Protein 1DBW (pdb70)

GO terms:
  GO:0045893 positive regulation of DNA-templated transcription (P, IEP)
  GO:0000976 transcription cis-regulatory region binding (F, IPI)
  GO:0001216 DNA-binding transcription activator activity (F, IPI)
  GO:0032993 protein-DNA complex (C, IPI)

Foldseek 3Di:
DDQAEEEEAEADVVVQCVLQVLVVVVPHHYHYANHLVRCLVCQVVHDLYEYEYHYDPPVDAVLNSLVSCVVVVGDHAYEHEDEAVDVVSQVSCVVSPHLHYHYPPDDSVVVVVSRVVSSVVHD/DDDAEEEEAEQPVVVLVVLQVLVVVVPHHYHYDNHLVRCLVCQVVHDRYAYEYEADDPPAGPLNSLQSCVVVVRDHAYEYEYEAPDPPSQVSNVVSPHLHYYYPPDDPVRVVVSVVSSSVPRDDD

B-factor: mean 22.59, std 11.8, range [5.79, 74.05]

Radius of gyration: 21.1 Å; Cα contacts (8 Å, |Δi|>4): 461; chains: 2; bounding box: 43×54×53 Å

Structure (mmCIF, N/CA/C/O backbone):
data_1DBW
#
_entry.id   1DBW
#
_cell.length_a   31.700
_cell.length_b   42.200
_cell.length_c   44.600
_cell.angle_alpha   93.20
_cell.angle_beta   104.50
_cell.angle_gamma   101.90
#
_symmetry.space_group_name_H-M   'P 1'
#
loop_
_entity.id
_entity.type
_entity.pdbx_description
1 polymer 'TRANSCRIPTIONAL REGULATORY PROTEIN FIXJ'
2 non-polymer 'POLYETHYLENE GLYCOL (N=34)'
3 water water
#
loop_
_atom_site.group_PDB
_atom_site.id
_atom_site.type_symbol
_atom_site.label_atom_id
_atom_site.label_alt_id
_atom_site.label_comp_id
_atom_site.label_asym_id
_atom_site.label_entity_id
_atom_site.label_seq_id
_atom_site.pdbx_PDB_ins_code
_atom_site.Cartn_x
_atom_site.Cartn_y
_atom_site.Cartn_z
_atom_site.occupancy
_atom_site.B_iso_or_equiv
_atom_site.auth_seq_id
_atom_site.auth_comp_id
_atom_site.auth_asym_id
_atom_site.auth_atom_id
_atom_site.pdbx_PDB_model_num
ATOM 1 N N . MET A 1 1 ? -0.544 0.797 0.752 1.00 20.59 1 MET A N 1
ATOM 2 C CA . MET A 1 1 ? 0.120 0.927 2.088 1.00 23.23 1 MET A CA 1
ATOM 3 C C . MET A 1 1 ? 1.273 1.906 1.940 1.00 19.92 1 MET A C 1
ATOM 4 O O . MET A 1 1 ? 1.902 1.951 0.899 1.00 24.98 1 MET A O 1
ATOM 9 N N . GLN A 1 2 ? 1.534 2.714 2.959 1.00 23.94 2 GLN A N 1
ATOM 10 C CA . GLN A 1 2 ? 2.619 3.689 2.851 1.00 22.94 2 GLN A CA 1
ATOM 11 C C . GLN A 1 2 ? 3.972 3.069 3.188 1.00 19.26 2 GLN A C 1
ATOM 12 O O . GLN A 1 2 ? 4.121 2.453 4.216 1.00 22.75 2 GLN A O 1
ATOM 18 N N . ASP A 1 3 ? 4.951 3.230 2.301 1.00 18.92 3 ASP A N 1
ATOM 19 C CA . ASP A 1 3 ? 6.300 2.686 2.514 1.00 15.94 3 ASP A CA 1
ATOM 20 C C . ASP A 1 3 ? 7.178 3.709 3.248 1.00 20.65 3 ASP A C 1
ATOM 21 O O . ASP A 1 3 ? 8.030 4.363 2.628 1.00 29.08 3 ASP A O 1
ATOM 26 N N . TYR A 1 4 ? 7.040 3.828 4.556 1.00 16.75 4 TYR A N 1
ATOM 27 C CA . TYR A 1 4 ? 7.881 4.801 5.254 1.00 13.19 4 TYR A CA 1
ATOM 28 C C . TYR A 1 4 ? 8.939 4.101 6.084 1.00 11.10 4 TYR A C 1
ATOM 29 O O . TYR A 1 4 ? 8.865 2.899 6.309 1.00 12.31 4 TYR A O 1
ATOM 38 N N . THR A 1 5 ? 9.953 4.850 6.496 1.00 9.42 5 THR A N 1
ATOM 39 C CA . THR A 1 5 ? 11.036 4.289 7.273 1.00 9.89 5 THR A CA 1
ATOM 40 C C . THR A 1 5 ? 11.096 4.917 8.646 1.00 11.04 5 THR A C 1
ATOM 41 O O . THR A 1 5 ? 10.833 6.115 8.772 1.00 11.41 5 THR A O 1
ATOM 45 N N . VAL A 1 6 ? 11.322 4.077 9.659 1.00 9.61 6 VAL A N 1
ATOM 46 C CA . VAL A 1 6 ? 11.462 4.574 11.030 1.00 10.39 6 VAL A CA 1
ATOM 47 C C . VAL A 1 6 ? 12.975 4.751 11.256 1.00 9.80 6 VAL A C 1
ATOM 48 O O . VAL A 1 6 ? 13.718 3.782 11.218 1.00 13.08 6 VAL A O 1
ATOM 52 N N . HIS A 1 7 ? 13.382 5.977 11.612 1.00 9.61 7 HIS A N 1
ATOM 53 C CA . HIS A 1 7 ? 14.797 6.296 11.828 1.00 11.08 7 HIS A CA 1
ATOM 54 C C . HIS A 1 7 ? 15.016 6.362 13.305 1.00 14.73 7 HIS A C 1
ATOM 55 O O . HIS A 1 7 ? 14.391 7.205 13.936 1.00 14.00 7 HIS A O 1
ATOM 62 N N . ILE A 1 8 ? 15.818 5.424 13.842 1.00 11.57 8 ILE A N 1
ATOM 63 C CA . ILE A 1 8 ? 16.038 5.364 15.282 1.00 12.36 8 ILE A CA 1
ATOM 64 C C . ILE A 1 8 ? 17.381 5.958 15.638 1.00 15.80 8 ILE A C 1
ATOM 65 O O . ILE A 1 8 ? 18.423 5.542 15.137 1.00 15.25 8 ILE A O 1
ATOM 70 N N . VAL A 1 9 ? 17.356 6.927 16.537 1.00 15.64 9 VAL A N 1
ATOM 71 C CA . VAL A 1 9 ? 18.586 7.583 16.937 1.00 18.94 9 VAL A CA 1
ATOM 72 C C . VAL A 1 9 ? 18.675 7.273 18.422 1.00 23.31 9 VAL A C 1
ATOM 73 O O . VAL A 1 9 ? 17.845 7.706 19.191 1.00 18.48 9 VAL A O 1
ATOM 77 N N . ASP A 1 10 ? 19.565 6.360 18.788 1.00 26.35 10 ASP A N 1
ATOM 78 C CA . ASP A 1 10 ? 19.693 5.991 20.206 1.00 37.93 10 ASP A CA 1
ATOM 79 C C . ASP A 1 10 ? 21.160 5.977 20.615 1.00 41.53 10 ASP A C 1
ATOM 80 O O . ASP A 1 10 ? 21.999 5.362 19.949 1.00 39.45 10 ASP A O 1
ATOM 85 N N . ASP A 1 11 ? 21.448 6.702 21.696 1.00 47.66 11 ASP A N 1
ATOM 86 C CA . ASP A 1 11 ? 22.793 6.834 22.241 1.00 52.63 11 ASP A CA 1
ATOM 87 C C . ASP A 1 11 ? 23.316 5.549 22.894 1.00 54.40 11 ASP A C 1
ATOM 88 O O . ASP A 1 11 ? 24.468 5.159 22.663 1.00 55.53 11 ASP A O 1
ATOM 93 N N . GLU A 1 12 ? 22.472 4.902 23.701 1.00 54.24 12 GLU A N 1
ATOM 94 C CA . GLU A 1 12 ? 22.843 3.665 24.386 1.00 54.59 12 GLU A CA 1
ATOM 95 C C . GLU A 1 12 ? 22.803 2.499 23.394 1.00 53.54 12 GLU A C 1
ATOM 96 O O . GLU A 1 12 ? 21.728 2.059 22.988 1.00 54.82 12 GLU A O 1
ATOM 102 N N . GLU A 1 13 ? 23.983 2.024 23.002 1.00 51.20 13 GLU A N 1
ATOM 103 C CA . GLU A 1 13 ? 24.106 0.929 22.050 1.00 51.48 13 GLU A CA 1
ATOM 104 C C . GLU A 1 13 ? 23.097 -0.214 22.122 1.00 51.72 13 GLU A C 1
ATOM 105 O O . GLU A 1 13 ? 22.369 -0.446 21.152 1.00 51.38 13 GLU A O 1
ATOM 106 N N . PRO A 1 14 ? 23.008 -0.933 23.258 1.00 50.21 14 PRO A N 1
ATOM 107 C CA . PRO A 1 14 ? 22.079 -2.059 23.442 1.00 48.26 14 PRO A CA 1
ATOM 108 C C . PRO A 1 14 ? 20.587 -1.717 23.316 1.00 46.29 14 PRO A C 1
ATOM 109 O O . PRO A 1 14 ? 19.813 -2.485 22.741 1.00 44.93 14 PRO A O 1
ATOM 113 N N . VAL A 1 15 ? 20.187 -0.578 23.874 1.00 43.08 15 VAL A N 1
ATOM 114 C CA . VAL A 1 15 ? 18.790 -0.170 23.805 1.00 40.27 15 VAL A CA 1
ATOM 115 C C . VAL A 1 15 ? 18.342 0.139 22.387 1.00 38.05 15 VAL A C 1
ATOM 116 O O . VAL A 1 15 ? 17.179 -0.093 22.021 1.00 37.79 15 VAL A O 1
ATOM 117 N N . ARG A 1 16 ? 19.276 0.684 21.607 1.00 37.78 16 ARG A N 1
ATOM 118 C CA . ARG A 1 16 ? 19.059 1.051 20.211 1.00 34.93 16 ARG A CA 1
ATOM 119 C C . ARG A 1 16 ? 18.750 -0.212 19.420 1.00 35.03 16 ARG A C 1
ATOM 120 O O . ARG A 1 16 ? 17.756 -0.269 18.675 1.00 25.20 16 ARG A O 1
ATOM 128 N N . LYS A 1 17 ? 19.586 -1.234 19.625 1.00 33.01 17 LYS A N 1
ATOM 129 C CA . LYS A 1 17 ? 19.422 -2.523 18.944 1.00 35.38 17 LYS A CA 1
ATOM 130 C C . LYS A 1 17 ? 18.089 -3.173 19.330 1.00 33.23 17 LYS A C 1
ATOM 131 O O . LYS A 1 17 ? 17.358 -3.650 18.466 1.00 33.02 17 LYS A O 1
ATOM 137 N N . SER A 1 18 ? 17.778 -3.151 20.626 1.00 28.62 18 SER A N 1
ATOM 138 C CA . SER A 1 18 ? 16.541 -3.722 21.159 1.00 26.80 18 SER A CA 1
ATOM 139 C C . SER A 1 18 ? 15.292 -3.153 20.473 1.00 21.31 18 SER A C 1
ATOM 140 O O . SER A 1 18 ? 14.454 -3.905 19.967 1.00 19.65 18 SER A O 1
ATOM 143 N N . LEU A 1 19 ? 15.190 -1.825 20.438 1.00 17.64 19 LEU A N 1
ATOM 144 C CA . LEU A 1 19 ? 14.046 -1.148 19.811 1.00 17.07 19 LEU A CA 1
ATOM 145 C C . LEU A 1 19 ? 14.020 -1.422 18.316 1.00 12.94 19 LEU A C 1
ATOM 146 O O . LEU A 1 19 ? 12.989 -1.815 17.772 1.00 15.61 19 LEU A O 1
ATOM 151 N N . ALA A 1 20 ? 15.168 -1.243 17.667 1.00 14.86 20 ALA A N 1
ATOM 152 C CA . ALA A 1 20 ? 15.233 -1.444 16.224 1.00 14.83 20 ALA A CA 1
ATOM 153 C C . ALA A 1 20 ? 14.853 -2.850 15.820 1.00 19.07 20 ALA A C 1
ATOM 154 O O . ALA A 1 20 ? 14.082 -3.042 14.863 1.00 16.19 20 ALA A O 1
ATOM 156 N N . PHE A 1 21 ? 15.425 -3.833 16.517 1.00 16.53 21 PHE A N 1
ATOM 157 C CA . PHE A 1 21 ? 15.135 -5.233 16.213 1.00 20.03 21 PHE A CA 1
ATOM 158 C C . PHE A 1 21 ? 13.657 -5.539 16.439 1.00 18.45 21 PHE A C 1
ATOM 159 O O . PHE A 1 21 ? 13.032 -6.245 15.642 1.00 18.23 21 PHE A O 1
ATOM 167 N N . MET A 1 22 ? 13.091 -4.997 17.510 1.00 17.80 22 MET A N 1
ATOM 168 C CA . MET A 1 22 ? 11.682 -5.215 17.793 1.00 15.82 22 MET A CA 1
ATOM 169 C C . MET A 1 22 ? 10.806 -4.634 16.685 1.00 13.02 22 MET A C 1
ATOM 170 O O . MET A 1 22 ? 9.887 -5.295 16.244 1.00 14.47 22 MET A O 1
ATOM 175 N N . LEU A 1 23 ? 11.133 -3.438 16.192 1.00 10.85 23 LEU A N 1
ATOM 176 C CA . LEU A 1 23 ? 10.351 -2.827 15.122 1.00 13.55 23 LEU A CA 1
ATOM 177 C C . LEU A 1 23 ? 10.522 -3.622 13.840 1.00 13.67 23 LEU A C 1
ATOM 178 O O . LEU A 1 23 ? 9.549 -3.874 13.109 1.00 11.72 23 LEU A O 1
ATOM 183 N N . THR A 1 24 ? 11.747 -4.075 13.623 1.00 10.97 24 THR A N 1
ATOM 184 C CA . THR A 1 24 ? 12.055 -4.884 12.443 1.00 14.88 24 THR A CA 1
ATOM 185 C C . THR A 1 24 ? 11.194 -6.141 12.460 1.00 16.31 24 THR A C 1
ATOM 186 O O . THR A 1 24 ? 10.598 -6.504 11.447 1.00 14.63 24 THR A O 1
ATOM 190 N N A MET A 1 25 ? 11.092 -6.795 13.609 0.50 13.86 25 MET A N 1
ATOM 191 N N B MET A 1 25 ? 11.083 -6.771 13.622 0.50 13.53 25 MET A N 1
ATOM 192 C CA A MET A 1 25 ? 10.294 -8.003 13.667 0.50 16.92 25 MET A CA 1
ATOM 193 C CA B MET A 1 25 ? 10.292 -7.981 13.739 0.50 16.51 25 MET A CA 1
ATOM 194 C C A MET A 1 25 ? 8.807 -7.766 13.422 0.50 16.76 25 MET A C 1
ATOM 195 C C B MET A 1 25 ? 8.802 -7.774 13.498 0.50 16.35 25 MET A C 1
ATOM 196 O O A MET A 1 25 ? 8.094 -8.686 13.009 0.50 19.93 25 MET A O 1
ATOM 197 O O B MET A 1 25 ? 8.077 -8.729 13.205 0.50 19.76 25 MET A O 1
ATOM 206 N N . ASN A 1 26 ? 8.345 -6.535 13.632 1.00 13.76 26 ASN A N 1
ATOM 207 C CA . ASN A 1 26 ? 6.943 -6.199 13.408 1.00 15.59 26 ASN A CA 1
ATOM 208 C C . ASN A 1 26 ? 6.692 -5.733 11.960 1.00 12.15 26 ASN A C 1
ATOM 209 O O . ASN A 1 26 ? 5.603 -5.311 11.620 1.00 17.83 26 ASN A O 1
ATOM 214 N N . GLY A 1 27 ? 7.742 -5.783 11.151 1.00 11.99 27 GLY A N 1
ATOM 215 C CA . GLY A 1 27 ? 7.620 -5.418 9.748 1.00 10.65 27 GLY A CA 1
ATOM 216 C C . GLY A 1 27 ? 7.921 -3.996 9.327 1.00 12.30 27 GLY A C 1
ATOM 217 O O . GLY A 1 27 ? 7.669 -3.614 8.184 1.00 14.62 27 GLY A O 1
ATOM 218 N N . PHE A 1 28 ? 8.362 -3.165 10.267 1.00 11.68 28 PHE A N 1
ATOM 219 C CA . PHE A 1 28 ? 8.667 -1.791 9.901 1.00 9.17 28 PHE A CA 1
ATOM 220 C C . PHE A 1 28 ? 9.980 -1.713 9.144 1.00 7.40 28 PHE A C 1
ATOM 221 O O . PHE A 1 28 ? 10.830 -2.591 9.325 1.00 13.08 28 PHE A O 1
ATOM 229 N N . ALA A 1 29 ? 10.106 -0.718 8.252 1.00 5.79 29 ALA A N 1
ATOM 230 C CA . ALA A 1 29 ? 11.398 -0.477 7.605 1.00 8.02 29 ALA A CA 1
ATOM 231 C C . ALA A 1 29 ? 12.073 0.339 8.707 1.00 10.36 29 ALA A C 1
ATOM 232 O O . ALA A 1 29 ? 11.502 1.324 9.172 1.00 10.94 29 ALA A O 1
ATOM 234 N N . VAL A 1 30 ? 13.306 -0.016 9.043 1.00 8.81 30 VAL A N 1
ATOM 235 C CA . VAL A 1 30 ? 13.983 0.633 10.155 1.00 9.83 30 VAL A CA 1
ATOM 236 C C . VAL A 1 30 ? 15.403 0.930 9.786 1.00 10.88 30 VAL A C 1
ATOM 237 O O . VAL A 1 30 ? 16.058 0.109 9.145 1.00 9.52 30 VAL A O 1
ATOM 241 N N . LYS A 1 31 ? 15.860 2.102 10.215 1.00 10.21 31 LYS A N 1
ATOM 242 C CA . LYS A 1 31 ? 17.274 2.467 9.998 1.00 7.81 31 LYS A CA 1
ATOM 243 C C . LYS A 1 31 ? 17.779 3.004 11.332 1.00 10.67 31 LYS A C 1
ATOM 244 O O . LYS A 1 31 ? 17.169 3.920 11.898 1.00 10.38 31 LYS A O 1
ATOM 250 N N . MET A 1 32 ? 18.901 2.447 11.791 1.00 10.86 32 MET A N 1
ATOM 251 C CA . MET A 1 32 ? 19.519 2.833 13.062 1.00 13.55 32 MET A CA 1
ATOM 252 C C . MET A 1 32 ? 20.643 3.793 12.770 1.00 14.42 32 MET A C 1
ATOM 253 O O . MET A 1 32 ? 21.525 3.505 11.960 1.00 16.34 32 MET A O 1
ATOM 258 N N . HIS A 1 33 ? 20.650 4.913 13.473 1.00 16.89 33 HIS A N 1
ATOM 259 C CA . HIS A 1 33 ? 21.701 5.911 13.290 1.00 18.83 33 HIS A CA 1
ATOM 260 C C . HIS A 1 33 ? 22.540 5.859 14.546 1.00 23.92 33 HIS A C 1
ATOM 261 O O . HIS A 1 33 ? 22.002 5.877 15.637 1.00 21.99 33 HIS A O 1
ATOM 268 N N . GLN A 1 34 ? 23.853 5.835 14.373 1.00 29.10 34 GLN A N 1
ATOM 269 C CA . GLN A 1 34 ? 24.782 5.743 15.503 1.00 33.87 34 GLN A CA 1
ATOM 270 C C . GLN A 1 34 ? 24.788 6.951 16.424 1.00 32.68 34 GLN A C 1
ATOM 271 O O . GLN A 1 34 ? 25.180 6.839 17.581 1.00 35.15 34 GLN A O 1
ATOM 273 N N . SER A 1 35 ? 24.356 8.105 15.918 1.00 29.93 35 SER A N 1
ATOM 274 C CA . SER A 1 35 ? 24.321 9.312 16.739 1.00 26.51 35 SER A CA 1
ATOM 275 C C . SER A 1 35 ? 23.365 10.369 16.208 1.00 23.51 35 SER A C 1
ATOM 276 O O . SER A 1 35 ? 22.933 10.310 15.055 1.00 24.95 35 SER A O 1
ATOM 279 N N . ALA A 1 36 ? 23.078 11.353 17.052 1.00 22.19 36 ALA A N 1
ATOM 280 C CA . ALA A 1 36 ? 22.243 12.481 16.687 1.00 19.72 36 ALA A CA 1
ATOM 281 C C . ALA A 1 36 ? 22.905 13.215 15.511 1.00 23.02 36 ALA A C 1
ATOM 282 O O . ALA A 1 36 ? 22.227 13.624 14.562 1.00 19.37 36 ALA A O 1
ATOM 284 N N . GLU A 1 37 ? 24.230 13.373 15.580 1.00 21.11 37 GLU A N 1
ATOM 285 C CA . GLU A 1 37 ? 24.989 14.049 14.531 1.00 23.13 37 GLU A CA 1
ATOM 286 C C . GLU A 1 37 ? 24.868 13.342 13.197 1.00 17.99 37 GLU A C 1
ATOM 287 O O . GLU A 1 37 ? 24.732 13.987 12.157 1.00 18.32 37 GLU A O 1
ATOM 293 N N . ALA A 1 38 ? 24.982 12.019 13.229 1.00 17.59 38 ALA A N 1
ATOM 294 C CA . ALA A 1 38 ? 24.883 11.203 12.034 1.00 21.79 38 ALA A CA 1
ATOM 295 C C . ALA A 1 38 ? 23.499 11.388 11.425 1.00 18.30 38 ALA A C 1
ATOM 296 O O . ALA A 1 38 ? 23.372 11.534 10.205 1.00 19.25 38 ALA A O 1
ATOM 298 N N . PHE A 1 39 ? 22.473 11.406 12.274 1.00 19.23 39 PHE A N 1
ATOM 299 C CA . PHE A 1 39 ? 21.131 11.575 11.740 1.00 16.87 39 PHE A CA 1
ATOM 300 C C . PHE A 1 39 ? 20.926 12.944 11.109 1.00 16.77 39 PHE A C 1
ATOM 301 O O . PHE A 1 39 ? 20.325 13.052 10.032 1.00 17.62 39 PHE A O 1
ATOM 309 N N . LEU A 1 40 ? 21.414 13.993 11.768 1.00 16.42 40 LEU A N 1
ATOM 310 C CA . LEU A 1 40 ? 21.284 15.335 11.219 1.00 17.10 40 LEU A CA 1
ATOM 311 C C . LEU A 1 40 ? 21.957 15.451 9.845 1.00 18.65 40 LEU A C 1
ATOM 312 O O . LEU A 1 40 ? 21.479 16.162 8.977 1.00 17.77 40 LEU A O 1
ATOM 317 N N . ALA A 1 41 ? 23.073 14.749 9.654 1.00 16.02 41 ALA A N 1
ATOM 318 C CA . ALA A 1 41 ? 23.786 14.790 8.390 1.00 17.97 41 ALA A CA 1
ATOM 319 C C . ALA A 1 41 ? 22.990 14.093 7.293 1.00 18.07 41 ALA A C 1
ATOM 320 O O . ALA A 1 41 ? 23.005 14.510 6.121 1.00 20.03 41 ALA A O 1
ATOM 322 N N . PHE A 1 42 ? 22.253 13.066 7.693 1.00 18.37 42 PHE A N 1
ATOM 323 C CA . PHE A 1 42 ? 21.429 12.289 6.776 1.00 17.40 42 PHE A CA 1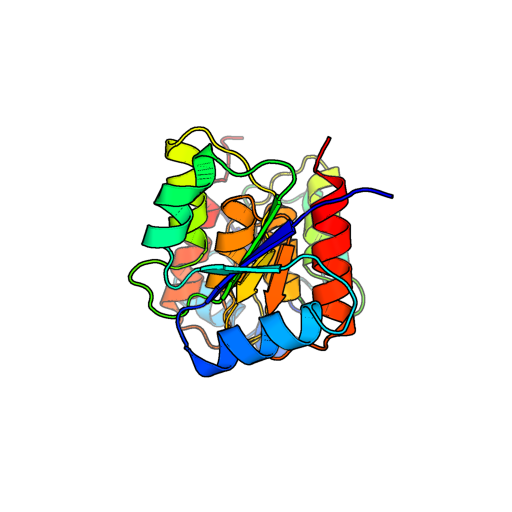
ATOM 324 C C . PHE A 1 42 ? 20.037 12.892 6.540 1.00 14.39 42 PHE A C 1
ATOM 325 O O . PHE A 1 42 ? 19.457 12.716 5.466 1.00 14.50 42 PHE A O 1
ATOM 333 N N . ALA A 1 43 ? 19.553 13.685 7.481 1.00 11.47 43 ALA A N 1
ATOM 334 C CA . ALA A 1 43 ? 18.194 14.209 7.430 1.00 13.20 43 ALA A CA 1
ATOM 335 C C . ALA A 1 43 ? 17.698 14.818 6.122 1.00 12.17 43 ALA A C 1
ATOM 336 O O . ALA A 1 43 ? 16.558 14.570 5.758 1.00 14.21 43 ALA A O 1
ATOM 338 N N . PRO A 1 44 ? 18.512 15.638 5.446 1.00 14.88 44 PRO A N 1
ATOM 339 C CA . PRO A 1 44 ? 18.029 16.229 4.194 1.00 15.36 44 PRO A CA 1
ATOM 340 C C . PRO A 1 44 ? 17.711 15.198 3.130 1.00 15.72 44 PRO A C 1
ATOM 341 O O . PRO A 1 44 ? 16.939 15.504 2.243 1.00 16.39 44 PRO A O 1
ATOM 345 N N . ASP A 1 45 ? 18.271 13.993 3.262 1.00 13.24 45 ASP A N 1
ATOM 346 C CA . ASP A 1 45 ? 18.034 12.916 2.293 1.00 14.50 45 ASP A CA 1
ATOM 347 C C . ASP A 1 45 ? 16.824 12.064 2.635 1.00 17.87 45 ASP A C 1
ATOM 348 O O . ASP A 1 45 ? 16.389 11.256 1.808 1.00 16.36 45 ASP A O 1
ATOM 353 N N . VAL A 1 46 ? 16.312 12.226 3.854 1.00 13.19 46 VAL A N 1
ATOM 354 C CA . VAL A 1 46 ? 15.129 11.468 4.278 1.00 12.92 46 VAL A CA 1
ATOM 355 C C . VAL A 1 46 ? 13.856 11.815 3.521 1.00 16.10 46 VAL A C 1
ATOM 356 O O . VAL A 1 46 ? 13.435 12.978 3.419 1.00 15.80 46 VAL A O 1
ATOM 360 N N . ARG A 1 47 ? 13.232 10.772 2.996 1.00 18.61 47 ARG A N 1
ATOM 361 C CA . ARG A 1 47 ? 11.952 10.902 2.336 1.00 15.92 47 ARG A CA 1
ATOM 362 C C . ARG A 1 47 ? 11.081 9.885 3.064 1.00 15.81 47 ARG A C 1
ATOM 363 O O . ARG A 1 47 ? 11.556 8.777 3.388 1.00 15.92 47 ARG A O 1
ATOM 371 N N . ASN A 1 48 ? 9.841 10.271 3.344 1.00 17.90 48 ASN A N 1
ATOM 372 C CA . ASN A 1 48 ? 8.863 9.415 4.018 1.00 18.91 48 ASN A CA 1
ATOM 373 C C . ASN A 1 48 ? 9.504 8.715 5.206 1.00 16.31 48 ASN A C 1
ATOM 374 O O . ASN A 1 48 ? 9.580 7.487 5.279 1.00 16.71 48 ASN A O 1
ATOM 379 N N . GLY A 1 49 ? 9.938 9.516 6.156 1.00 13.03 49 GLY A N 1
ATOM 380 C CA . GLY A 1 49 ? 10.538 8.932 7.332 1.00 12.07 49 GLY A CA 1
ATOM 381 C C . GLY A 1 49 ? 9.975 9.492 8.618 1.00 15.00 49 GLY A C 1
ATOM 382 O O . GLY A 1 49 ? 9.486 10.631 8.656 1.00 15.24 49 GLY A O 1
ATOM 383 N N . VAL A 1 50 ? 9.923 8.628 9.628 1.00 10.50 50 VAL A N 1
ATOM 384 C CA . VAL A 1 50 ? 9.509 9.033 10.973 1.00 12.54 50 VAL A CA 1
ATOM 385 C C . VAL A 1 50 ? 10.759 8.920 11.834 1.00 13.47 50 VAL A C 1
ATOM 386 O O . VAL A 1 50 ? 11.501 7.951 11.729 1.00 14.02 50 VAL A O 1
ATOM 390 N N . LEU A 1 51 ? 10.919 9.836 12.777 1.00 10.30 51 LEU A N 1
ATOM 391 C CA . LEU A 1 51 ? 12.088 9.803 13.653 1.00 9.53 51 LEU A CA 1
ATOM 392 C C . LEU A 1 51 ? 11.695 9.365 15.049 1.00 9.43 51 LEU A C 1
ATOM 393 O O . LEU A 1 51 ? 10.638 9.774 15.549 1.00 10.30 51 LEU A O 1
ATOM 398 N N . VAL A 1 52 ? 12.501 8.473 15.619 1.00 7.73 52 VAL A N 1
ATOM 399 C CA . VAL A 1 52 ? 12.264 8.032 17.005 1.00 8.15 52 VAL A CA 1
ATOM 400 C C . VAL A 1 52 ? 13.580 8.274 17.718 1.00 14.33 52 VAL A C 1
ATOM 401 O O . VAL A 1 52 ? 14.608 7.700 17.350 1.00 14.83 52 VAL A O 1
ATOM 405 N N . THR A 1 53 ? 13.554 9.124 18.757 1.00 13.44 53 THR A N 1
ATOM 406 C CA . THR A 1 53 ? 14.779 9.381 19.490 1.00 17.04 53 THR A CA 1
ATOM 407 C C . THR A 1 53 ? 14.757 8.768 20.887 1.00 17.61 53 THR A C 1
ATOM 408 O O . THR A 1 53 ? 13.689 8.595 21.470 1.00 16.07 53 THR A O 1
ATOM 412 N N . ASP A 1 54 ? 15.923 8.316 21.330 1.00 15.91 54 ASP A N 1
ATOM 413 C CA . ASP A 1 54 ? 16.099 7.829 22.704 1.00 23.15 54 ASP A CA 1
ATOM 414 C C . ASP A 1 54 ? 17.515 8.292 23.037 1.00 23.48 54 ASP A C 1
ATOM 415 O O . ASP A 1 54 ? 18.493 7.525 22.931 1.00 23.67 54 ASP A O 1
ATOM 420 N N . LEU A 1 55 ? 17.615 9.598 23.289 1.00 25.49 55 LEU A N 1
ATOM 421 C CA . LEU A 1 55 ? 18.870 10.290 23.594 1.00 24.63 55 LEU A CA 1
ATOM 422 C C . LEU A 1 55 ? 18.880 10.664 25.075 1.00 31.68 55 LEU A C 1
ATOM 423 O O . LEU A 1 55 ? 18.019 11.414 25.544 1.00 30.17 55 LEU A O 1
ATOM 428 N N . ARG A 1 56 ? 19.851 10.119 25.798 1.00 37.70 56 ARG A N 1
ATOM 429 C CA . ARG A 1 56 ? 19.959 10.348 27.236 1.00 44.21 56 ARG A CA 1
ATOM 430 C C . ARG A 1 56 ? 21.023 11.348 27.617 1.00 49.42 56 ARG A C 1
ATOM 431 O O . ARG A 1 56 ? 20.864 12.054 28.614 1.00 50.58 56 ARG A O 1
ATOM 439 N N . MET A 1 57 ? 22.123 11.388 26.864 1.00 54.23 57 MET A N 1
ATOM 440 C CA . MET A 1 57 ? 23.190 12.355 27.173 1.00 59.27 57 MET A CA 1
ATOM 441 C C . MET A 1 57 ? 22.684 13.776 26.860 1.00 62.16 57 MET A C 1
ATOM 442 O O . MET A 1 57 ? 22.442 14.126 25.686 1.00 62.43 57 MET A O 1
ATOM 447 N N . PRO A 1 58 ? 22.483 14.605 27.910 1.00 63.61 58 PRO A N 1
ATOM 448 C CA . PRO A 1 58 ? 21.996 15.994 27.797 1.00 64.31 58 PRO A CA 1
ATOM 449 C C . PRO A 1 58 ? 22.798 16.935 26.866 1.00 64.68 58 PRO A C 1
ATOM 450 O O . PRO A 1 58 ? 22.471 18.138 26.740 1.00 65.01 58 PRO A O 1
ATOM 454 N N . ASP A 1 59 ? 23.838 16.384 26.225 1.00 63.61 59 ASP A N 1
ATOM 455 C CA . ASP A 1 59 ? 24.698 17.105 25.277 1.00 60.10 59 ASP A CA 1
ATOM 456 C C . ASP A 1 59 ? 23.932 17.322 23.969 1.00 57.78 59 ASP A C 1
ATOM 457 O O . ASP A 1 59 ? 24.303 18.159 23.130 1.00 58.18 59 ASP A O 1
ATOM 459 N N . MET A 1 60 ? 22.936 16.466 23.756 1.00 50.85 60 MET A N 1
ATOM 460 C CA . MET A 1 60 ? 22.048 16.546 22.611 1.00 42.22 60 MET A CA 1
ATOM 461 C C . MET A 1 60 ? 20.919 15.597 22.833 1.00 36.42 60 MET A C 1
ATOM 462 O O . MET A 1 60 ? 21.023 14.399 22.554 1.00 30.63 60 MET A O 1
ATOM 467 N N . SER A 1 61 ? 19.887 16.128 23.479 1.00 33.38 61 SER A N 1
ATOM 468 C CA . SER A 1 61 ? 18.693 15.366 23.757 1.00 34.33 61 SER A CA 1
ATOM 469 C C . SER A 1 61 ? 17.864 15.432 22.489 1.00 31.20 61 SER A C 1
ATOM 470 O O . SER A 1 61 ? 18.201 16.170 21.556 1.00 28.25 61 SER A O 1
ATOM 473 N N . GLY A 1 62 ? 16.763 14.686 22.477 1.00 30.73 62 GLY A N 1
ATOM 474 C CA . GLY A 1 62 ? 15.872 14.702 21.335 1.00 28.33 62 GLY A CA 1
ATOM 475 C C . GLY A 1 62 ? 15.421 16.121 21.052 1.00 28.13 62 GLY A C 1
ATOM 476 O O . GLY A 1 62 ? 15.342 16.535 19.898 1.00 27.83 62 GLY A O 1
ATOM 477 N N . VAL A 1 63 ? 15.175 16.892 22.109 1.00 27.80 63 VAL A N 1
ATOM 478 C CA . VAL A 1 63 ? 14.751 18.283 21.951 1.00 27.41 63 VAL A CA 1
ATOM 479 C C . VAL A 1 63 ? 15.741 19.125 21.130 1.00 26.99 63 VAL A C 1
ATOM 480 O O . VAL A 1 63 ? 15.336 19.902 20.256 1.00 28.34 63 VAL A O 1
ATOM 484 N N . GLU A 1 64 ? 17.038 18.987 21.408 1.00 25.56 64 GLU A N 1
ATOM 485 C CA . GLU A 1 64 ? 18.066 19.724 20.672 1.00 25.42 64 GLU A CA 1
ATOM 486 C C . GLU A 1 64 ? 18.109 19.225 19.225 1.00 21.79 64 GLU A C 1
ATOM 487 O O . GLU A 1 64 ? 18.289 20.003 18.288 1.00 20.59 64 GLU A O 1
ATOM 493 N N . LEU A 1 65 ? 17.914 17.923 19.044 1.00 19.72 65 LEU A N 1
ATOM 494 C CA . LEU A 1 65 ? 17.917 17.373 17.700 1.00 18.14 65 LEU A CA 1
ATOM 495 C C . LEU A 1 65 ? 16.744 17.987 16.907 1.00 17.07 65 LEU A C 1
ATOM 496 O O . LEU A 1 65 ? 16.928 18.392 15.754 1.00 16.76 65 LEU A O 1
ATOM 501 N N . LEU A 1 66 ? 15.559 18.066 17.521 1.00 18.18 66 LEU A N 1
ATOM 502 C CA . LEU A 1 66 ? 14.382 18.662 16.874 1.00 20.75 66 LEU A CA 1
ATOM 503 C C . LEU A 1 66 ? 14.627 20.110 16.517 1.00 23.13 66 LEU A C 1
ATOM 504 O O . LEU A 1 66 ? 14.268 20.570 15.425 1.00 18.71 66 LEU A O 1
ATOM 509 N N . ARG A 1 67 ? 15.329 20.807 17.405 1.00 21.33 67 ARG A N 1
ATOM 510 C CA . ARG A 1 67 ? 15.646 22.209 17.197 1.00 22.84 67 ARG A CA 1
ATOM 511 C C . ARG A 1 67 ? 16.595 22.338 16.019 1.00 23.21 67 ARG A C 1
ATOM 512 O O . ARG A 1 67 ? 16.381 23.166 15.132 1.00 25.14 67 ARG A O 1
ATOM 514 N N . ASN A 1 68 ? 17.611 21.474 15.982 1.00 22.62 68 ASN A N 1
ATOM 515 C CA . ASN A 1 68 ? 18.599 21.462 14.904 1.00 19.94 68 ASN A CA 1
ATOM 516 C C . ASN A 1 68 ? 17.957 21.094 13.557 1.00 22.74 68 ASN A C 1
ATOM 517 O O . ASN A 1 68 ? 18.338 21.627 12.505 1.00 19.75 68 ASN A O 1
ATOM 522 N N . LEU A 1 69 ? 16.987 20.179 13.589 1.00 18.70 69 LEU A N 1
ATOM 523 C CA . LEU A 1 69 ? 16.273 19.804 12.366 1.00 20.45 69 LEU A CA 1
ATOM 524 C C . LEU A 1 69 ? 15.504 21.024 11.898 1.00 23.49 69 LEU A C 1
ATOM 525 O O . LEU A 1 69 ? 15.492 21.342 10.701 1.00 25.14 69 LEU A O 1
ATOM 530 N N . GLY A 1 70 ? 14.861 21.706 12.843 1.00 21.17 70 GLY A N 1
ATOM 531 C CA . GLY A 1 70 ? 14.143 22.926 12.499 1.00 26.54 70 GLY A CA 1
ATOM 532 C C . GLY A 1 70 ? 15.045 23.949 11.796 1.00 26.68 70 GLY A C 1
ATOM 533 O O . GLY A 1 70 ? 14.648 24.579 10.813 1.00 28.92 70 GLY A O 1
ATOM 534 N N . ASP A 1 71 ? 16.269 24.119 12.289 1.00 28.49 71 ASP A N 1
ATOM 535 C CA . ASP A 1 71 ? 17.212 25.072 11.689 1.00 26.97 71 ASP A CA 1
ATOM 536 C C . ASP A 1 71 ? 17.634 24.683 10.277 1.00 26.75 71 ASP A C 1
ATOM 537 O O . ASP A 1 71 ? 17.947 25.547 9.457 1.00 28.14 71 ASP A O 1
ATOM 542 N N . LEU A 1 72 ? 17.655 23.383 10.005 1.00 23.23 72 LEU A N 1
ATOM 543 C CA . LEU A 1 72 ? 17.998 22.868 8.687 1.00 24.46 72 LEU A CA 1
ATOM 544 C C . LEU A 1 72 ? 16.817 23.044 7.737 1.00 24.93 72 LEU A C 1
ATOM 545 O O . LEU A 1 72 ? 16.925 22.751 6.540 1.00 25.30 72 LEU A O 1
ATOM 550 N N . LYS A 1 73 ? 15.697 23.522 8.281 1.00 22.79 73 LYS A N 1
ATOM 551 C CA . LYS A 1 73 ? 14.441 23.740 7.541 1.00 23.82 73 LYS A CA 1
ATOM 552 C C . LYS A 1 73 ? 13.865 22.406 7.047 1.00 25.61 73 LYS A C 1
ATOM 553 O O . LYS A 1 73 ? 13.228 22.323 5.988 1.00 22.07 73 LYS A O 1
ATOM 559 N N . ILE A 1 74 ? 14.060 21.370 7.862 1.00 23.45 74 ILE A N 1
ATOM 560 C CA . ILE A 1 74 ? 13.588 20.025 7.560 1.00 26.00 74 ILE A CA 1
ATOM 561 C C . ILE A 1 74 ? 12.574 19.600 8.626 1.00 26.25 74 ILE A C 1
ATOM 562 O O . ILE A 1 74 ? 12.810 19.796 9.811 1.00 24.77 74 ILE A O 1
ATOM 567 N N . ASN A 1 75 ? 11.413 19.117 8.203 1.00 21.83 75 ASN A N 1
ATOM 568 C CA . ASN A 1 75 ? 10.448 18.624 9.166 1.00 25.57 75 ASN A CA 1
ATOM 569 C C . ASN A 1 75 ? 10.291 17.116 9.015 1.00 24.15 75 ASN A C 1
ATOM 570 O O . ASN A 1 75 ? 10.155 16.599 7.902 1.00 26.10 75 ASN A O 1
ATOM 575 N N . ILE A 1 76 ? 10.427 16.405 10.128 1.00 21.67 76 ILE A N 1
ATOM 576 C CA . ILE A 1 76 ? 10.300 14.948 10.138 1.00 18.66 76 ILE A CA 1
ATOM 577 C C . ILE A 1 76 ? 9.456 14.637 11.363 1.00 17.76 76 ILE A C 1
ATOM 578 O O . ILE A 1 76 ? 9.822 15.065 12.471 1.00 18.15 76 ILE A O 1
ATOM 583 N N . PRO A 1 77 ? 8.284 13.977 11.191 1.00 13.18 77 PRO A N 1
ATOM 584 C CA . PRO A 1 77 ? 7.413 13.631 12.332 1.00 13.47 77 PRO A CA 1
ATOM 585 C C . PRO A 1 77 ? 8.250 12.854 13.326 1.00 16.09 77 PRO A C 1
ATOM 586 O O . PRO A 1 77 ? 8.907 11.866 12.956 1.00 11.35 77 PRO A O 1
ATOM 590 N N A SER A 1 78 ? 8.311 13.329 14.578 0.50 15.85 78 SER A N 1
ATOM 591 N N B SER A 1 78 ? 8.169 13.226 14.595 0.50 14.85 78 SER A N 1
ATOM 592 C CA A SER A 1 78 ? 9.176 12.693 15.584 0.50 16.57 78 SER A CA 1
ATOM 593 C CA B SER A 1 78 ? 8.997 12.531 15.544 0.50 16.39 78 SER A CA 1
ATOM 594 C C A SER A 1 78 ? 8.525 12.300 16.917 0.50 14.07 78 SER A C 1
ATOM 595 C C B SER A 1 78 ? 8.315 12.124 16.823 0.50 14.49 78 SER A C 1
ATOM 596 O O A SER A 1 78 ? 7.743 13.082 17.474 0.50 14.78 78 SER A O 1
ATOM 597 O O B SER A 1 78 ? 7.294 12.685 17.237 0.50 15.95 78 SER A O 1
ATOM 602 N N . ILE A 1 79 ? 8.933 11.129 17.436 1.00 11.53 79 ILE A N 1
ATOM 603 C CA . ILE A 1 79 ? 8.504 10.565 18.704 1.00 8.69 79 ILE A CA 1
ATOM 604 C C . ILE A 1 79 ? 9.762 10.653 19.551 1.00 13.95 79 ILE A C 1
ATOM 605 O O . ILE A 1 79 ? 10.831 10.160 19.172 1.00 14.14 79 ILE A O 1
ATOM 610 N N . VAL A 1 80 ? 9.651 11.265 20.722 1.00 10.87 80 VAL A N 1
ATOM 611 C CA . VAL A 1 80 ? 10.829 11.419 21.585 1.00 13.78 80 VAL A CA 1
ATOM 612 C C . VAL A 1 80 ? 10.632 10.495 22.775 1.00 12.53 80 VAL A C 1
ATOM 613 O O . VAL A 1 80 ? 9.645 10.587 23.436 1.00 12.08 80 VAL A O 1
ATOM 617 N N . ILE A 1 81 ? 11.518 9.521 22.943 1.00 11.87 81 ILE A N 1
ATOM 618 C CA . ILE A 1 81 ? 11.406 8.606 24.070 1.00 13.50 81 ILE A CA 1
ATOM 619 C C . ILE A 1 81 ? 12.066 9.359 25.215 1.00 12.94 81 ILE A C 1
ATOM 620 O O . ILE A 1 81 ? 13.228 9.800 25.099 1.00 16.54 81 ILE A O 1
ATOM 625 N N . THR A 1 82 ? 11.355 9.412 26.330 1.00 14.88 82 THR A N 1
ATOM 626 C CA . THR A 1 82 ? 11.826 10.174 27.478 1.00 17.44 82 THR A CA 1
ATOM 627 C C . THR A 1 82 ? 12.106 9.317 28.718 1.00 18.36 82 THR A C 1
ATOM 628 O O . THR A 1 82 ? 11.566 8.216 28.875 1.00 16.10 82 THR A O 1
ATOM 632 N N . GLY A 1 83 ? 12.941 9.857 29.605 1.00 17.67 83 GLY A N 1
ATOM 633 C CA . GLY A 1 83 ? 13.303 9.142 30.811 1.00 19.15 83 GLY A CA 1
ATOM 634 C C . GLY A 1 83 ? 12.154 8.851 31.749 1.00 18.08 83 GLY A C 1
ATOM 635 O O . GLY A 1 83 ? 11.168 9.608 31.814 1.00 17.39 83 GLY A O 1
ATOM 636 N N . HIS A 1 84 ? 12.271 7.732 32.469 1.00 18.32 84 HIS A N 1
ATOM 637 C CA . HIS A 1 84 ? 11.247 7.351 33.428 1.00 20.27 84 HIS A CA 1
ATOM 638 C C . HIS A 1 84 ? 11.131 8.497 34.444 1.00 20.44 84 HIS A C 1
ATOM 639 O O . HIS A 1 84 ? 12.158 8.944 34.985 1.00 20.72 84 HIS A O 1
ATOM 646 N N . GLY A 1 85 ? 9.904 8.997 34.614 1.00 18.00 85 GLY A N 1
ATOM 647 C CA . GLY A 1 85 ? 9.613 10.083 35.541 1.00 20.29 85 GLY A CA 1
ATOM 648 C C . GLY A 1 85 ? 10.159 11.460 35.196 1.00 21.89 85 GLY A C 1
ATOM 649 O O . GLY A 1 85 ? 10.046 12.393 36.007 1.00 20.35 85 GLY A O 1
ATOM 650 N N . ASP A 1 86 ? 10.747 11.609 34.007 1.00 22.04 86 ASP A N 1
ATOM 651 C CA . ASP A 1 86 ? 11.323 12.892 33.577 1.00 23.56 86 ASP A CA 1
ATOM 652 C C . ASP A 1 86 ? 10.251 13.791 32.967 1.00 21.60 86 ASP A C 1
ATOM 653 O O . ASP A 1 86 ? 9.991 13.751 31.761 1.00 18.60 86 ASP A O 1
ATOM 658 N N . VAL A 1 87 ? 9.684 14.660 33.791 1.00 17.59 87 VAL A N 1
ATOM 659 C CA . VAL A 1 87 ? 8.606 15.540 33.333 1.00 15.52 87 VAL A CA 1
ATOM 660 C C . VAL A 1 87 ? 9.086 16.647 32.398 1.00 17.33 87 VAL A C 1
ATOM 661 O O . VAL A 1 87 ? 8.503 16.854 31.341 1.00 17.43 87 VAL A O 1
ATOM 665 N N . PRO A 1 88 ? 10.182 17.341 32.747 1.00 18.30 88 PRO A N 1
ATOM 666 C CA . PRO A 1 88 ? 10.612 18.398 31.839 1.00 18.16 88 PRO A CA 1
ATOM 667 C C . PRO A 1 88 ? 10.951 17.900 30.447 1.00 21.91 88 PRO A C 1
ATOM 668 O O . PRO A 1 88 ? 10.614 18.562 29.473 1.00 21.88 88 PRO A O 1
ATOM 672 N N . MET A 1 89 ? 11.626 16.756 30.340 1.00 20.17 89 MET A N 1
ATOM 673 C CA . MET A 1 89 ? 11.995 16.251 29.000 1.00 23.00 89 MET A CA 1
ATOM 674 C C . MET A 1 89 ? 10.763 16.080 28.120 1.00 21.74 89 MET A C 1
ATOM 675 O O . MET A 1 89 ? 10.762 16.471 26.953 1.00 19.38 89 MET A O 1
ATOM 680 N N . ALA A 1 90 ? 9.718 15.477 28.681 1.00 20.57 90 ALA A N 1
ATOM 681 C CA . ALA A 1 90 ? 8.476 15.265 27.941 1.00 18.29 90 ALA A CA 1
ATOM 682 C C . ALA A 1 90 ? 7.809 16.581 27.549 1.00 19.74 90 ALA A C 1
ATOM 683 O O . ALA A 1 90 ? 7.318 16.737 26.433 1.00 17.43 90 ALA A O 1
ATOM 685 N N . VAL A 1 91 ? 7.761 17.521 28.492 1.00 17.30 91 VAL A N 1
ATOM 686 C CA . VAL A 1 91 ? 7.134 18.807 28.223 1.00 15.62 91 VAL A CA 1
ATOM 687 C C . VAL A 1 91 ? 7.888 19.545 27.116 1.00 15.43 91 VAL A C 1
ATOM 688 O O . VAL A 1 91 ? 7.273 20.028 26.169 1.00 16.41 91 VAL A O 1
ATOM 692 N N . GLU A 1 92 ? 9.214 19.512 27.193 1.00 14.03 92 GLU A N 1
ATOM 693 C CA . GLU A 1 92 ? 10.071 20.187 26.226 1.00 18.45 92 GLU A CA 1
ATOM 694 C C . GLU A 1 92 ? 10.011 19.544 24.846 1.00 20.55 92 GLU A C 1
ATOM 695 O O . GLU A 1 92 ? 10.058 20.242 23.846 1.00 21.95 92 GLU A O 1
ATOM 701 N N . ALA A 1 93 ? 9.796 18.236 24.820 1.00 19.57 93 ALA A N 1
ATOM 702 C CA . ALA A 1 93 ? 9.695 17.497 23.568 1.00 20.75 93 ALA A CA 1
ATOM 703 C C . ALA A 1 93 ? 8.445 17.930 22.821 1.00 20.76 93 ALA A C 1
ATOM 704 O O . ALA A 1 93 ? 8.508 18.205 21.611 1.00 20.19 93 ALA A O 1
ATOM 706 N N . MET A 1 94 ? 7.327 18.071 23.546 1.00 16.25 94 MET A N 1
ATOM 707 C CA . MET A 1 94 ? 6.081 18.491 22.927 1.00 19.31 94 MET A CA 1
ATOM 708 C C . MET A 1 94 ? 6.165 19.937 22.483 1.00 20.57 94 MET A C 1
ATOM 709 O O . MET A 1 94 ? 5.634 20.281 21.435 1.00 20.99 94 MET A O 1
ATOM 714 N N . LYS A 1 95 ? 6.803 20.779 23.304 1.00 20.64 95 LYS A N 1
ATOM 715 C CA . LYS A 1 95 ? 6.992 22.192 22.976 1.00 25.21 95 LYS A CA 1
ATOM 716 C C . LYS A 1 95 ? 7.852 22.350 21.714 1.00 22.50 95 LYS A C 1
ATOM 717 O O . LYS A 1 95 ? 7.606 23.225 20.888 1.00 24.84 95 LYS A O 1
ATOM 723 N N . ALA A 1 96 ? 8.805 21.439 21.548 1.00 21.61 96 ALA A N 1
ATOM 724 C CA . ALA A 1 96 ? 9.728 21.424 20.403 1.00 22.91 96 ALA A CA 1
ATOM 725 C C . ALA A 1 96 ? 9.100 20.886 19.111 1.00 22.91 96 ALA A C 1
ATOM 726 O O . ALA A 1 96 ? 9.749 20.889 18.053 1.00 26.82 96 ALA A O 1
ATOM 728 N N . GLY A 1 97 ? 7.869 20.395 19.193 1.00 20.40 97 GLY A N 1
ATOM 729 C CA . GLY A 1 97 ? 7.196 19.924 17.987 1.00 19.85 97 GLY A CA 1
ATOM 730 C C . GLY A 1 97 ? 7.062 18.431 17.777 1.00 21.28 97 GLY A C 1
ATOM 731 O O . GLY A 1 97 ? 6.542 17.983 16.746 1.00 20.08 97 GLY A O 1
ATOM 732 N N . ALA A 1 98 ? 7.438 17.654 18.782 1.00 16.78 98 ALA A N 1
ATOM 733 C CA . ALA A 1 98 ? 7.302 16.197 18.684 1.00 13.93 98 ALA A CA 1
ATOM 734 C C . ALA A 1 98 ? 5.821 15.849 18.530 1.00 19.09 98 ALA A C 1
ATOM 735 O O . ALA A 1 98 ? 4.952 16.536 19.055 1.00 18.03 98 ALA A O 1
ATOM 737 N N . VAL A 1 99 ? 5.532 14.826 17.735 1.00 15.11 99 VAL A N 1
ATOM 738 C CA . VAL A 1 99 ? 4.180 14.340 17.526 1.00 17.95 99 VAL A CA 1
ATOM 739 C C . VAL A 1 99 ? 3.724 13.769 18.861 1.00 14.12 99 VAL A C 1
ATOM 740 O O . VAL A 1 99 ? 2.560 13.871 19.233 1.00 19.39 99 VAL A O 1
ATOM 744 N N . ASP A 1 100 ? 4.651 13.137 19.567 1.00 16.98 100 ASP A N 1
ATOM 745 C CA . ASP A 1 100 ? 4.344 12.556 20.870 1.00 18.17 100 ASP A CA 1
ATOM 746 C C . ASP A 1 100 ? 5.618 12.220 21.603 1.00 18.73 100 ASP A C 1
ATOM 747 O O . ASP A 1 100 ? 6.704 12.252 21.040 1.00 17.03 100 ASP A O 1
ATOM 752 N N . PHE A 1 101 ? 5.480 11.972 22.895 1.00 16.89 101 PHE A N 1
ATOM 753 C CA . PHE A 1 101 ? 6.617 11.546 23.686 1.00 15.19 101 PHE A CA 1
ATOM 754 C C . PHE A 1 101 ? 6.176 10.196 24.223 1.00 11.75 101 PHE A C 1
ATOM 755 O O . PHE A 1 101 ? 4.971 9.902 24.287 1.00 15.49 101 PHE A O 1
ATOM 763 N N . ILE A 1 102 ? 7.146 9.366 24.552 1.00 13.10 102 ILE A N 1
ATOM 764 C CA . ILE A 1 102 ? 6.859 8.081 25.155 1.00 15.29 102 ILE A CA 1
ATOM 765 C C . ILE A 1 102 ? 7.799 7.904 26.325 1.00 14.48 102 ILE A C 1
ATOM 766 O O . ILE A 1 102 ? 8.997 7.821 26.152 1.00 14.97 102 ILE A O 1
ATOM 771 N N . GLU A 1 103 ? 7.239 7.816 27.523 1.00 18.32 103 GLU A N 1
ATOM 772 C CA . GLU A 1 103 ? 8.038 7.639 28.728 1.00 19.59 103 GLU A CA 1
ATOM 773 C C . GLU A 1 103 ? 8.441 6.164 28.909 1.00 19.66 103 GLU A C 1
ATOM 774 O O . GLU A 1 103 ? 7.620 5.261 28.732 1.00 19.16 103 GLU A O 1
ATOM 780 N N . LYS A 1 104 ? 9.714 5.942 29.225 1.00 15.84 104 LYS A N 1
ATOM 781 C CA . LYS A 1 104 ? 10.262 4.628 29.476 1.00 16.90 104 LYS A CA 1
ATOM 782 C C . LYS A 1 104 ? 9.954 4.163 30.908 1.00 17.98 104 LYS A C 1
ATOM 783 O O . LYS A 1 104 ? 9.857 4.992 31.827 1.00 20.75 104 LYS A O 1
ATOM 789 N N . PRO A 1 105 ? 9.721 2.848 31.100 1.00 19.50 105 PRO A N 1
ATOM 790 C CA . PRO A 1 105 ? 9.715 1.781 30.084 1.00 18.44 105 PRO A CA 1
ATOM 791 C C . PRO A 1 105 ? 8.366 1.816 29.379 1.00 19.66 105 PRO A C 1
ATOM 792 O O . PRO A 1 105 ? 7.363 2.320 29.936 1.00 16.40 105 PRO A O 1
ATOM 796 N N . PHE A 1 106 ? 8.327 1.316 28.140 1.00 18.23 106 PHE A N 1
ATOM 797 C CA . PHE A 1 106 ? 7.079 1.303 27.389 1.00 17.85 106 PHE A CA 1
ATOM 798 C C . PHE A 1 106 ? 6.812 -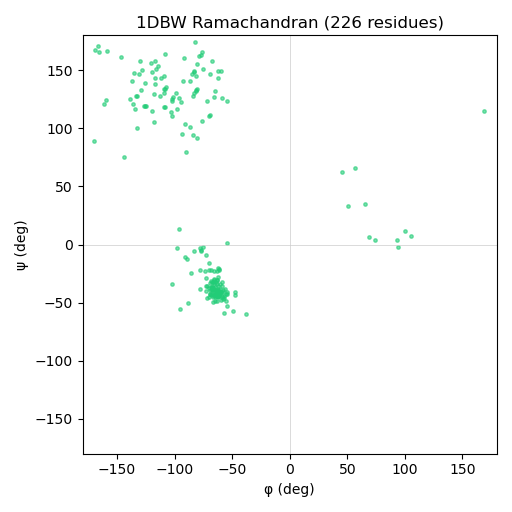0.074 26.810 1.00 16.47 106 PHE A C 1
ATOM 799 O O . PHE A 1 106 ? 7.742 -0.853 26.624 1.00 17.88 106 PHE A O 1
ATOM 807 N N . GLU A 1 107 ? 5.545 -0.343 26.507 1.00 16.42 107 GLU A N 1
ATOM 808 C CA . GLU A 1 107 ? 5.139 -1.600 25.894 1.00 21.29 107 GLU A CA 1
ATOM 809 C C . GLU A 1 107 ? 5.391 -1.430 24.400 1.00 15.82 107 GLU A C 1
ATOM 810 O O . GLU A 1 107 ? 5.185 -0.346 23.842 1.00 18.72 107 GLU A O 1
ATOM 816 N N . ASP A 1 108 ? 5.723 -2.525 23.751 1.00 19.57 108 ASP A N 1
ATOM 817 C CA . ASP A 1 108 ? 5.957 -2.497 22.316 1.00 18.28 108 ASP A CA 1
ATOM 818 C C . ASP A 1 108 ? 4.720 -1.990 21.586 1.00 20.80 108 ASP A C 1
ATOM 819 O O . ASP A 1 108 ? 4.826 -1.179 20.676 1.00 15.47 108 ASP A O 1
ATOM 824 N N . THR A 1 109 ? 3.530 -2.412 22.014 1.00 17.41 109 THR A N 1
ATOM 825 C CA . THR A 1 109 ? 2.325 -1.958 21.333 1.00 17.37 109 THR A CA 1
ATOM 826 C C . THR A 1 109 ? 2.176 -0.442 21.391 1.00 18.76 109 THR A C 1
ATOM 827 O O . THR A 1 109 ? 1.764 0.172 20.420 1.00 17.01 109 THR A O 1
ATOM 831 N N . VAL A 1 110 ? 2.617 0.161 22.493 1.00 15.63 110 VAL A N 1
ATOM 832 C CA . VAL A 1 110 ? 2.509 1.599 22.663 1.00 17.40 110 VAL A CA 1
ATOM 833 C C . VAL A 1 110 ? 3.425 2.413 21.749 1.00 15.52 110 VAL A C 1
ATOM 834 O O . VAL A 1 110 ? 2.985 3.426 21.181 1.00 17.98 110 VAL A O 1
ATOM 838 N N . ILE A 1 111 ? 4.675 1.983 21.598 1.00 15.12 111 ILE A N 1
ATOM 839 C CA . ILE A 1 111 ? 5.577 2.718 20.729 1.00 12.81 111 ILE A CA 1
ATOM 840 C C . ILE A 1 111 ? 5.148 2.480 19.279 1.00 13.95 111 ILE A C 1
ATOM 841 O O . ILE A 1 111 ? 5.228 3.382 18.455 1.00 13.10 111 ILE A O 1
ATOM 846 N N . ILE A 1 112 ? 4.685 1.277 18.971 1.00 12.72 112 ILE A N 1
ATOM 847 C CA . ILE A 1 112 ? 4.228 0.998 17.595 1.00 14.65 112 ILE A CA 1
ATOM 848 C C . ILE A 1 112 ? 3.034 1.908 17.229 1.00 17.33 112 ILE A C 1
ATOM 849 O O . ILE A 1 112 ? 2.972 2.472 16.136 1.00 15.69 112 ILE A O 1
ATOM 854 N N . GLU A 1 113 ? 2.086 2.073 18.146 1.00 16.85 113 GLU A N 1
ATOM 855 C CA . GLU A 1 113 ? 0.946 2.942 17.866 1.00 21.62 113 GLU A CA 1
ATOM 856 C C . GLU A 1 113 ? 1.385 4.390 17.663 1.00 20.31 113 GLU A C 1
ATOM 857 O O . GLU A 1 113 ? 0.868 5.070 16.775 1.00 17.79 113 GLU A O 1
ATOM 863 N N . ALA A 1 114 ? 2.328 4.861 18.480 1.00 14.93 114 ALA A N 1
ATOM 864 C CA . ALA A 1 114 ? 2.839 6.220 18.350 1.00 14.23 114 ALA A CA 1
ATOM 865 C C . ALA A 1 114 ? 3.512 6.417 16.980 1.00 13.72 114 ALA A C 1
ATOM 866 O O . ALA A 1 114 ? 3.293 7.436 16.329 1.00 12.46 114 ALA A O 1
ATOM 868 N N . ILE A 1 115 ? 4.333 5.446 16.555 1.00 12.33 115 ILE A N 1
ATOM 869 C CA . ILE A 1 115 ? 5.005 5.533 15.267 1.00 12.19 115 ILE A CA 1
ATOM 870 C C . ILE A 1 115 ? 3.986 5.548 14.120 1.00 12.64 115 ILE A C 1
ATOM 871 O O . ILE A 1 115 ? 4.109 6.331 13.180 1.00 15.92 115 ILE A O 1
ATOM 876 N N . GLU A 1 116 ? 2.950 4.718 14.217 1.00 12.83 116 GLU A N 1
ATOM 877 C CA . GLU A 1 116 ? 1.907 4.714 13.180 1.00 15.76 116 GLU A CA 1
ATOM 878 C C . GLU A 1 116 ? 1.177 6.077 13.149 1.00 15.13 116 GLU A C 1
ATOM 879 O O . GLU A 1 116 ? 0.935 6.639 12.074 1.00 16.94 116 GLU A O 1
ATOM 885 N N . ARG A 1 117 ? 0.940 6.648 14.323 1.00 16.19 117 ARG A N 1
ATOM 886 C CA . ARG A 1 117 ? 0.280 7.961 14.424 1.00 18.68 117 ARG A CA 1
ATOM 887 C C . ARG A 1 117 ? 1.162 9.016 13.768 1.00 18.88 117 ARG A C 1
ATOM 888 O O . ARG A 1 117 ? 0.674 9.872 13.029 1.00 18.98 117 ARG A O 1
ATOM 896 N N . ALA A 1 118 ? 2.467 8.953 14.047 1.00 15.12 118 ALA A N 1
ATOM 897 C CA . ALA A 1 118 ? 3.391 9.915 13.474 1.00 13.43 118 ALA A CA 1
ATOM 898 C C . ALA A 1 118 ? 3.496 9.754 11.951 1.00 13.52 118 ALA A C 1
ATOM 899 O O . ALA A 1 118 ? 3.643 10.749 11.244 1.00 16.63 118 ALA A O 1
ATOM 901 N N . SER A 1 119 ? 3.348 8.524 11.455 1.00 13.38 119 SER A N 1
ATOM 902 C CA . SER A 1 119 ? 3.464 8.275 10.013 1.00 17.21 119 SER A CA 1
ATOM 903 C C . SER A 1 119 ? 2.301 8.910 9.258 1.00 20.94 119 SER A C 1
ATOM 904 O O . SER A 1 119 ? 2.397 9.162 8.061 1.00 20.91 119 SER A O 1
ATOM 907 N N . GLU A 1 120 ? 1.204 9.158 9.963 1.00 21.74 120 GLU A N 1
ATOM 908 C CA . GLU A 1 120 ? 0.023 9.766 9.353 1.00 29.19 120 GLU A CA 1
ATOM 909 C C . GLU A 1 120 ? 0.278 11.238 9.008 1.00 29.11 120 GLU A C 1
ATOM 910 O O . GLU A 1 120 ? -0.428 11.824 8.187 1.00 29.50 120 GLU A O 1
ATOM 916 N N . HIS A 1 121 ? 1.335 11.807 9.581 1.00 24.61 121 HIS A N 1
ATOM 917 C CA . HIS A 1 121 ? 1.691 13.195 9.322 1.00 26.10 121 HIS A CA 1
ATOM 918 C C . HIS A 1 121 ? 2.496 13.335 8.033 1.00 29.64 121 HIS A C 1
ATOM 919 O O . HIS A 1 121 ? 2.862 14.446 7.649 1.00 30.26 121 HIS A O 1
ATOM 926 N N . LEU A 1 122 ? 2.847 12.209 7.412 1.00 28.30 122 LEU A N 1
ATOM 927 C CA . LEU A 1 122 ? 3.580 12.234 6.133 1.00 28.66 122 LEU A CA 1
ATOM 928 C C . LEU A 1 122 ? 2.562 12.369 4.994 1.00 32.28 122 LEU A C 1
ATOM 929 O O . LEU A 1 122 ? 1.448 11.835 5.078 1.00 30.67 122 LEU A O 1
ATOM 934 N N . VAL A 1 123 ? 2.948 13.052 3.921 1.00 37.88 123 VAL A N 1
ATOM 935 C CA . VAL A 1 123 ? 2.042 13.210 2.784 1.00 41.47 123 VAL A CA 1
ATOM 936 C C . VAL A 1 123 ? 2.016 11.961 1.891 1.00 43.85 123 VAL A C 1
ATOM 937 O O . VAL A 1 123 ? 3.103 11.379 1.660 1.00 46.17 123 VAL A O 1
ATOM 941 N N . MET B 1 1 ? 5.078 47.303 43.756 1.00 51.96 1 MET B N 1
ATOM 942 C CA . MET B 1 1 ? 4.341 46.155 44.370 1.00 49.97 1 MET B CA 1
ATOM 943 C C . MET B 1 1 ? 3.609 45.376 43.285 1.00 48.38 1 MET B C 1
ATOM 944 O O . MET B 1 1 ? 4.119 45.209 42.174 1.00 49.74 1 MET B O 1
ATOM 949 N N . GLN B 1 2 ? 2.456 44.829 43.674 1.00 44.86 2 GLN B N 1
ATOM 950 C CA . 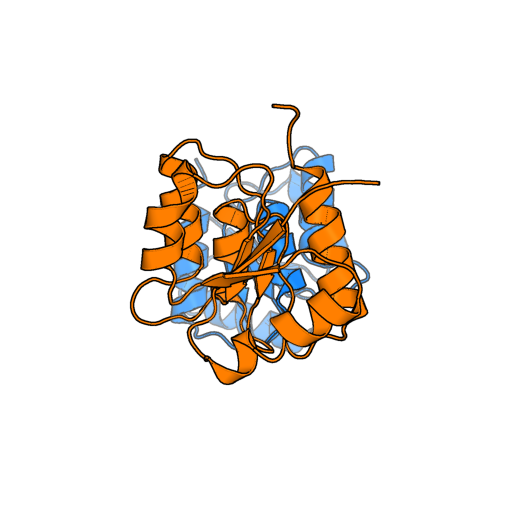GLN B 1 2 ? 1.521 44.075 42.833 1.00 36.07 2 GLN B CA 1
ATOM 951 C C . GLN B 1 2 ? 0.464 43.369 43.692 1.00 27.65 2 GLN B C 1
ATOM 952 O O . GLN B 1 2 ? 0.738 42.510 44.547 1.00 23.78 2 GLN B O 1
ATOM 958 N N . ASP B 1 3 ? -0.753 43.833 43.480 1.00 22.13 3 ASP B N 1
ATOM 959 C CA . ASP B 1 3 ? -1.948 43.400 44.181 1.00 16.27 3 ASP B CA 1
ATOM 960 C C . ASP B 1 3 ? -2.655 42.290 43.408 1.00 15.09 3 ASP B C 1
ATOM 961 O O . ASP B 1 3 ? -3.388 42.568 42.445 1.00 21.98 3 ASP B O 1
ATOM 966 N N . TYR B 1 4 ? -2.377 41.039 43.763 1.00 14.06 4 TYR B N 1
ATOM 967 C CA . TYR B 1 4 ? -3.057 39.908 43.109 1.00 11.13 4 TYR B CA 1
ATOM 968 C C . TYR B 1 4 ? -3.210 38.846 44.177 1.00 11.27 4 TYR B C 1
ATOM 969 O O . TYR B 1 4 ? -2.526 38.901 45.190 1.00 10.19 4 TYR B O 1
ATOM 978 N N . THR B 1 5 ? -4.121 37.901 43.958 1.00 9.33 5 THR B N 1
ATOM 979 C CA . THR B 1 5 ? -4.377 36.844 44.934 1.00 9.36 5 THR B CA 1
ATOM 980 C C . THR B 1 5 ? -4.024 35.518 44.293 1.00 12.53 5 THR B C 1
ATOM 981 O O . THR B 1 5 ? -4.260 35.323 43.095 1.00 10.57 5 THR B O 1
ATOM 985 N N . VAL B 1 6 ? -3.478 34.625 45.096 1.00 7.86 6 VAL B N 1
ATOM 986 C CA . VAL B 1 6 ? -3.137 33.284 44.645 1.00 8.48 6 VAL B CA 1
ATOM 987 C C . VAL B 1 6 ? -4.304 32.390 45.083 1.00 9.99 6 VAL B C 1
ATOM 988 O O . VAL B 1 6 ? -4.539 32.200 46.270 1.00 10.21 6 VAL B O 1
ATOM 992 N N . HIS B 1 7 ? -4.989 31.809 44.107 1.00 6.65 7 HIS B N 1
ATOM 993 C CA . HIS B 1 7 ? -6.146 30.955 44.399 1.00 6.67 7 HIS B CA 1
ATOM 994 C C . HIS B 1 7 ? -5.645 29.555 44.398 1.00 7.45 7 HIS B C 1
ATOM 995 O O . HIS B 1 7 ? -5.022 29.122 43.414 1.00 10.03 7 HIS B O 1
ATOM 1002 N N . ILE B 1 8 ? -5.898 28.830 45.489 1.00 8.75 8 ILE B N 1
ATOM 1003 C CA . ILE B 1 8 ? -5.378 27.481 45.584 1.00 10.96 8 ILE B CA 1
ATOM 1004 C C . ILE B 1 8 ? -6.491 26.461 45.474 1.00 9.46 8 ILE B C 1
ATOM 1005 O O . ILE B 1 8 ? -7.459 26.551 46.202 1.00 9.89 8 ILE B O 1
ATOM 1010 N N . VAL B 1 9 ? -6.298 25.473 44.612 1.00 10.95 9 VAL B N 1
ATOM 1011 C CA . VAL B 1 9 ? -7.245 24.390 44.389 1.00 12.57 9 VAL B CA 1
ATOM 1012 C C . VAL B 1 9 ? -6.501 23.074 44.558 1.00 12.43 9 VAL B C 1
ATOM 1013 O O . VAL B 1 9 ? -5.522 22.843 43.882 1.00 13.78 9 VAL B O 1
ATOM 1017 N N . ASP B 1 10 ? -6.922 22.254 45.521 1.00 16.23 10 ASP B N 1
ATOM 1018 C CA . ASP B 1 10 ? -6.253 20.973 45.775 1.00 20.64 10 ASP B CA 1
ATOM 1019 C C . ASP B 1 10 ? -7.246 20.102 46.523 1.00 20.32 10 ASP B C 1
ATOM 1020 O O . ASP B 1 10 ? -7.723 20.479 47.587 1.00 21.00 10 ASP B O 1
ATOM 1025 N N . ASP B 1 11 ? -7.514 18.929 45.983 1.00 18.69 11 ASP B N 1
ATOM 1026 C CA . ASP B 1 11 ? -8.484 18.007 46.590 1.00 22.70 11 ASP B CA 1
ATOM 1027 C C . ASP B 1 11 ? -8.082 17.515 47.976 1.00 23.15 11 ASP B C 1
ATOM 1028 O O . ASP B 1 11 ? -8.932 17.077 48.756 1.00 27.96 11 ASP B O 1
ATOM 1033 N N . GLU B 1 12 ? -6.792 17.555 48.276 1.00 22.00 12 GLU B N 1
ATOM 1034 C CA . GLU B 1 12 ? -6.294 17.113 49.586 1.00 20.18 12 GLU B CA 1
ATOM 1035 C C . GLU B 1 12 ? -6.284 18.339 50.494 1.00 20.28 12 GLU B C 1
ATOM 1036 O O . GLU B 1 12 ? -5.393 19.184 50.382 1.00 18.02 12 GLU B O 1
ATOM 1042 N N . GLU B 1 13 ? -7.267 18.424 51.393 1.00 19.08 13 GLU B N 1
ATOM 1043 C CA . GLU B 1 13 ? -7.364 19.581 52.281 1.00 18.65 13 GLU B CA 1
ATOM 1044 C C . GLU B 1 13 ? -6.080 19.878 53.090 1.00 19.30 13 GLU B C 1
ATOM 1045 O O . GLU B 1 13 ? -5.691 21.028 53.225 1.00 18.87 13 GLU B O 1
ATOM 1051 N N . PRO B 1 14 ? -5.417 18.851 53.642 1.00 20.49 14 PRO B N 1
ATOM 1052 C CA . PRO B 1 14 ? -4.198 19.169 54.399 1.00 22.75 14 PRO B CA 1
ATOM 1053 C C . PRO B 1 14 ? -3.067 19.794 53.551 1.00 22.02 14 PRO B C 1
ATOM 1054 O O . PRO B 1 14 ? -2.286 20.596 54.044 1.00 21.14 14 PRO B O 1
ATOM 1058 N N . VAL B 1 15 ? -2.998 19.439 52.275 1.00 16.83 15 VAL B N 1
ATOM 1059 C CA . VAL B 1 15 ? -1.961 19.980 51.404 1.00 19.48 15 VAL B CA 1
ATOM 1060 C C . VAL B 1 15 ? -2.361 21.384 51.002 1.00 15.89 15 VAL B C 1
ATOM 1061 O O . VAL B 1 15 ? -1.505 22.244 50.892 1.00 15.65 15 VAL B O 1
ATOM 1065 N N . ARG B 1 16 ? -3.658 21.588 50.769 1.00 15.47 16 ARG B N 1
ATOM 1066 C CA . ARG B 1 16 ? -4.203 22.892 50.416 1.00 14.08 16 ARG B CA 1
ATOM 1067 C C . ARG B 1 16 ? -3.847 23.873 51.532 1.00 16.78 16 ARG B C 1
ATOM 1068 O O . ARG B 1 16 ? -3.327 24.956 51.257 1.00 16.71 16 ARG B O 1
ATOM 1076 N N . LYS B 1 17 ? -4.073 23.455 52.791 1.00 15.35 17 LYS B N 1
ATOM 1077 C CA . LYS B 1 17 ? -3.766 24.289 53.969 1.00 17.65 17 LYS B CA 1
ATOM 1078 C C . LYS B 1 17 ? -2.279 24.547 54.117 1.00 17.28 17 LYS B C 1
ATOM 1079 O O . LYS B 1 17 ? -1.869 25.671 54.376 1.00 16.09 17 LYS B O 1
ATOM 1085 N N A SER B 1 18 ? -1.472 23.513 53.916 0.50 13.43 18 SER B N 1
ATOM 1086 N N B SER B 1 18 ? -1.467 23.511 53.919 0.50 14.03 18 SER B N 1
ATOM 1087 C CA A SER B 1 18 ? -0.031 23.651 54.036 0.50 14.30 18 SER B CA 1
ATOM 1088 C CA B SER B 1 18 ? -0.019 23.651 54.038 0.50 15.27 18 SER B CA 1
ATOM 1089 C C A SER B 1 18 ? 0.521 24.653 53.032 0.50 16.31 18 SER B C 1
ATOM 1090 C C B SER B 1 18 ? 0.510 24.668 53.036 0.50 16.88 18 SER B C 1
ATOM 1091 O O A SER B 1 18 ? 1.340 25.516 53.383 0.50 15.84 18 SER B O 1
ATOM 1092 O O B SER B 1 18 ? 1.307 25.550 53.392 0.50 16.46 18 SER B O 1
ATOM 1097 N N . LEU B 1 19 ? 0.047 24.553 51.791 1.00 13.38 19 LEU B N 1
ATOM 1098 C CA . LEU B 1 19 ? 0.471 25.467 50.735 1.00 12.29 19 LEU B CA 1
ATOM 1099 C C . LEU B 1 19 ? 0.017 26.863 51.064 1.00 12.19 19 LEU B C 1
ATOM 1100 O O . LEU B 1 19 ? 0.786 27.812 50.995 1.00 15.46 19 LEU B O 1
ATOM 1105 N N . ALA B 1 20 ? -1.258 26.996 51.423 1.00 11.28 20 ALA B N 1
ATOM 1106 C CA . ALA B 1 20 ? -1.792 28.310 51.739 1.00 10.90 20 ALA B CA 1
ATOM 1107 C C . ALA B 1 20 ? -1.071 29.014 52.890 1.00 12.50 20 ALA B C 1
ATOM 1108 O O . ALA B 1 20 ? -0.728 30.195 52.777 1.00 14.17 20 ALA B O 1
ATOM 1110 N N . PHE B 1 21 ? -0.799 28.274 53.970 1.00 12.99 21 PHE B N 1
ATOM 1111 C CA . PHE B 1 21 ? -0.135 28.850 55.136 1.00 13.80 21 PHE B CA 1
ATOM 1112 C C . PHE B 1 21 ? 1.280 29.290 54.787 1.00 15.09 21 PHE B C 1
ATOM 1113 O O . PHE B 1 21 ? 1.709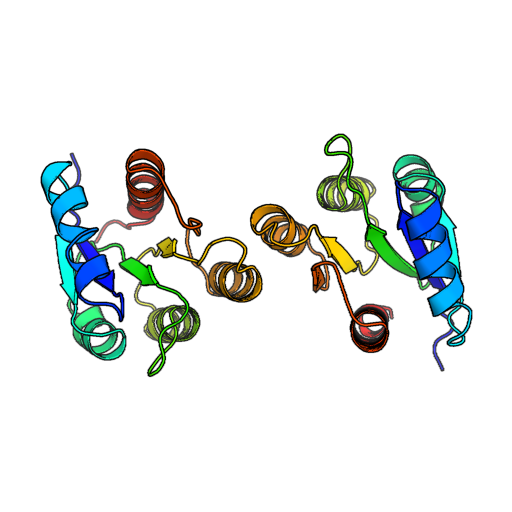 30.389 55.182 1.00 16.25 21 PHE B O 1
ATOM 1121 N N . MET B 1 22 ? 1.980 28.467 54.003 1.00 12.95 22 MET B N 1
ATOM 1122 C CA . MET B 1 22 ? 3.341 28.795 53.607 1.00 16.07 22 MET B CA 1
ATOM 1123 C C . MET B 1 22 ? 3.329 30.004 52.695 1.00 13.15 22 MET B C 1
ATOM 1124 O O . MET B 1 22 ? 4.131 30.922 52.870 1.00 13.54 22 MET B O 1
ATOM 1129 N N . LEU B 1 23 ? 2.379 30.062 51.751 1.00 11.72 23 LEU B N 1
ATOM 1130 C CA . LEU B 1 23 ? 2.368 31.242 50.855 1.00 11.79 23 LEU B CA 1
ATOM 1131 C C . LEU B 1 23 ? 1.999 32.519 51.614 1.00 13.32 23 LEU B C 1
ATOM 1132 O O . LEU B 1 23 ? 2.576 33.576 51.385 1.00 13.73 23 LEU B O 1
ATOM 1137 N N . THR B 1 24 ? 1.059 32.416 52.542 1.00 11.06 24 THR B N 1
ATOM 1138 C CA . THR B 1 24 ? 0.686 33.622 53.296 1.00 13.31 24 THR B CA 1
ATOM 1139 C C . THR B 1 24 ? 1.870 34.075 54.161 1.00 17.74 24 THR B C 1
ATOM 1140 O O . THR B 1 24 ? 2.121 35.281 54.294 1.00 16.16 24 THR B O 1
ATOM 1144 N N . MET B 1 25 ? 2.678 33.124 54.632 1.00 16.87 25 MET B N 1
ATOM 1145 C CA . MET B 1 25 ? 3.849 33.491 55.431 1.00 18.85 25 MET B CA 1
ATOM 1146 C C . MET B 1 25 ? 4.912 34.173 54.575 1.00 18.29 25 MET B C 1
ATOM 1147 O O . MET B 1 25 ? 5.752 34.920 55.089 1.00 21.06 25 MET B O 1
ATOM 1152 N N . ASN B 1 26 ? 4.858 33.939 53.256 1.00 17.44 26 ASN B N 1
ATOM 1153 C CA . ASN B 1 26 ? 5.822 34.532 52.338 1.00 14.25 26 ASN B CA 1
ATOM 1154 C C . ASN B 1 26 ? 5.307 35.820 51.667 1.00 20.33 26 ASN B C 1
ATOM 1155 O O . ASN B 1 26 ? 5.887 36.297 50.694 1.00 23.93 26 ASN B O 1
ATOM 1160 N N . GLY B 1 27 ? 4.210 36.366 52.192 1.00 17.49 27 GLY B N 1
ATOM 1161 C CA . GLY B 1 27 ? 3.692 37.633 51.704 1.00 18.99 27 GLY B CA 1
ATOM 1162 C C . GLY B 1 27 ? 2.613 37.653 50.645 1.00 12.73 27 GLY B C 1
ATOM 1163 O O . GLY B 1 27 ? 2.147 38.720 50.303 1.00 16.74 27 GLY B O 1
ATOM 1164 N N . PHE B 1 28 ? 2.189 36.491 50.145 1.00 12.63 28 PHE B N 1
ATOM 1165 C CA . PHE B 1 28 ? 1.170 36.475 49.115 1.00 10.24 28 PHE B CA 1
ATOM 1166 C C . PHE B 1 28 ? -0.247 36.583 49.661 1.00 10.92 28 PHE B C 1
ATOM 1167 O O . PHE B 1 28 ? -0.525 36.185 50.796 1.00 12.09 28 PHE B O 1
ATOM 1175 N N . ALA B 1 29 ? -1.121 37.192 48.871 1.00 8.56 29 ALA B N 1
ATOM 1176 C CA . ALA B 1 29 ? -2.535 37.202 49.239 1.00 8.20 29 ALA B CA 1
ATOM 1177 C C . ALA B 1 29 ? -2.950 35.813 48.728 1.00 10.67 29 ALA B C 1
ATOM 1178 O O . ALA B 1 29 ? -2.678 35.443 47.562 1.00 9.77 29 ALA B O 1
ATOM 1180 N N . VAL B 1 30 ? -3.660 35.068 49.558 1.00 8.01 30 VAL B N 1
ATOM 1181 C CA . VAL B 1 30 ? -4.023 33.716 49.179 1.00 10.30 30 VAL B CA 1
ATOM 1182 C C . VAL B 1 30 ? -5.471 33.456 49.511 1.00 11.01 30 VAL B C 1
ATOM 1183 O O . VAL B 1 30 ? -5.972 33.914 50.530 1.00 10.90 30 VAL B O 1
ATOM 1187 N N . LYS B 1 31 ? -6.086 32.632 48.691 1.00 8.06 31 LYS B N 1
ATOM 1188 C CA . LYS B 1 31 ? -7.471 32.244 48.923 1.00 6.34 31 LYS B CA 1
ATOM 1189 C C . LYS B 1 31 ? -7.576 30.748 48.614 1.00 9.74 31 LYS B C 1
ATOM 1190 O O . LYS B 1 31 ? -7.224 30.300 47.514 1.00 11.17 31 LYS B O 1
ATOM 1196 N N . MET B 1 32 ? -8.079 29.975 49.581 1.00 7.46 32 MET B N 1
ATOM 1197 C CA . MET B 1 32 ? -8.243 28.547 49.360 1.00 8.52 32 MET B CA 1
ATOM 1198 C C . MET B 1 32 ? -9.635 28.296 48.850 1.00 11.37 32 MET B C 1
ATOM 1199 O O . MET B 1 32 ? -10.569 28.967 49.261 1.00 14.84 32 MET B O 1
ATOM 1204 N N . HIS B 1 33 ? -9.762 27.375 47.910 1.00 9.88 33 HIS B N 1
ATOM 1205 C CA . HIS B 1 33 ? -11.097 26.992 47.392 1.00 11.13 33 HIS B CA 1
ATOM 1206 C C . HIS B 1 33 ? -11.390 25.560 47.752 1.00 12.74 33 HIS B C 1
ATOM 1207 O O . HIS B 1 33 ? -10.471 24.750 47.956 1.00 13.45 33 HIS B O 1
ATOM 1214 N N . GLN B 1 34 ? -12.680 25.244 47.850 1.00 11.41 34 GLN B N 1
ATOM 1215 C CA . GLN B 1 34 ? -13.093 23.917 48.265 1.00 11.41 34 GLN B CA 1
ATOM 1216 C C . GLN B 1 34 ? -12.897 22.826 47.245 1.00 12.43 34 GLN B C 1
ATOM 1217 O O . GLN B 1 34 ? -12.703 21.650 47.610 1.00 16.58 34 GLN B O 1
ATOM 1223 N N . SER B 1 35 ? -12.951 23.200 45.971 1.00 11.23 35 SER B N 1
ATOM 1224 C CA . SER B 1 35 ? -12.819 22.204 44.916 1.00 12.64 35 SER B CA 1
ATOM 1225 C C . SER B 1 35 ? -12.653 22.938 43.603 1.00 12.75 35 SER B C 1
ATOM 1226 O O . SER B 1 35 ? -12.905 24.126 43.526 1.00 12.42 35 SER B O 1
ATOM 1229 N N . ALA B 1 36 ? -12.265 22.220 4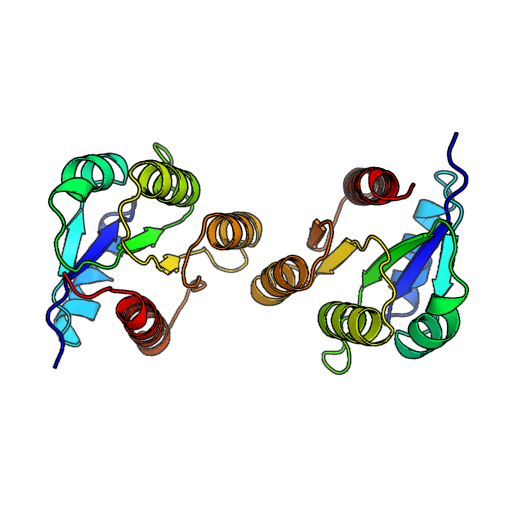2.554 1.00 12.49 36 ALA B N 1
ATOM 1230 C CA . ALA B 1 36 ? -12.101 22.854 41.247 1.00 12.85 36 ALA B CA 1
ATOM 1231 C C . ALA B 1 36 ? -13.422 23.420 40.758 1.00 12.10 36 ALA B C 1
ATOM 1232 O O . ALA B 1 36 ? -13.469 24.491 40.157 1.00 11.63 36 ALA B O 1
ATOM 1234 N N . GLU B 1 37 ? -14.492 22.686 41.017 1.00 13.78 37 GLU B N 1
ATOM 1235 C CA . GLU B 1 37 ? -15.811 23.145 40.599 1.00 13.91 37 GLU B CA 1
ATOM 1236 C C . GLU B 1 37 ? -16.206 24.426 41.310 1.00 14.92 37 GLU B C 1
ATOM 1237 O O . GLU B 1 37 ? -16.792 25.318 40.703 1.00 13.95 37 GLU B O 1
ATOM 1243 N N . ALA B 1 38 ? -15.906 24.508 42.598 1.00 13.33 38 ALA B N 1
ATOM 1244 C CA . ALA B 1 38 ? -16.252 25.742 43.310 1.00 13.42 38 ALA B CA 1
ATOM 1245 C C . ALA B 1 38 ? -15.402 26.917 42.796 1.00 11.66 38 ALA B C 1
ATOM 1246 O O . ALA B 1 38 ? -15.869 28.077 42.661 1.00 11.34 38 ALA B O 1
ATOM 1248 N N . PHE B 1 39 ? -14.130 26.629 42.477 1.00 11.13 39 PHE B N 1
ATOM 1249 C CA . PHE B 1 39 ? -13.296 27.681 41.951 1.00 9.32 39 PHE B CA 1
ATOM 1250 C C . PHE B 1 39 ? -13.823 28.155 40.595 1.00 11.43 39 PHE B C 1
ATOM 1251 O O . PHE B 1 39 ? -13.881 29.355 40.306 1.00 10.59 39 PHE B O 1
ATOM 1259 N N . LEU B 1 40 ? -14.177 27.199 39.742 1.00 10.43 40 LEU B N 1
ATOM 1260 C CA . LEU B 1 40 ? -14.700 27.544 38.417 1.00 11.08 40 LEU B CA 1
ATOM 1261 C C . LEU B 1 40 ? -15.953 28.428 38.544 1.00 13.07 40 LEU B C 1
ATOM 1262 O O . LEU B 1 40 ? -16.140 29.375 37.770 1.00 11.33 40 LEU B O 1
ATOM 1267 N N . ALA B 1 41 ? -16.803 28.116 39.522 1.00 12.16 41 ALA B N 1
ATOM 1268 C CA . ALA B 1 41 ? -18.028 28.912 39.727 1.00 11.21 41 ALA B CA 1
ATOM 1269 C C . ALA B 1 41 ? -17.699 30.355 40.103 1.00 14.21 41 ALA B C 1
ATOM 1270 O O . ALA B 1 41 ? -18.378 31.296 39.688 1.00 13.69 41 ALA B O 1
ATOM 1272 N N . PHE B 1 42 ? -16.685 30.508 40.953 1.00 12.69 42 PHE B N 1
ATOM 1273 C CA . PHE B 1 42 ? -16.235 31.803 41.429 1.00 10.88 42 PHE B CA 1
ATOM 1274 C C . PHE B 1 42 ? -15.381 32.563 40.431 1.00 11.85 42 PHE B C 1
ATOM 1275 O O . PHE B 1 42 ? -15.288 33.786 40.503 1.00 11.51 42 PHE B O 1
ATOM 1283 N N . ALA B 1 43 ? -14.781 31.840 39.495 1.00 11.31 43 ALA B N 1
ATOM 1284 C CA . ALA B 1 43 ? -13.851 32.456 38.549 1.00 13.36 43 ALA B CA 1
ATOM 1285 C C . ALA B 1 43 ? -14.287 33.761 37.862 1.00 14.46 43 ALA B C 1
ATOM 1286 O O . ALA B 1 43 ? -13.496 34.685 37.707 1.00 13.20 43 ALA B O 1
ATOM 1288 N N . PRO B 1 44 ? -15.562 33.872 37.441 1.00 13.43 44 PRO B N 1
ATOM 1289 C CA . PRO B 1 44 ? -15.960 35.132 36.791 1.00 15.10 44 PRO B CA 1
ATOM 1290 C C . PRO B 1 44 ? -15.814 36.342 37.722 1.00 13.63 44 PRO B C 1
ATOM 1291 O O . PRO B 1 44 ? -15.684 37.482 37.264 1.00 18.41 44 PRO B O 1
ATOM 1295 N N . ASP B 1 45 ? -15.792 36.095 39.039 1.00 11.05 45 ASP B N 1
ATOM 1296 C CA . ASP B 1 45 ? -15.678 37.177 40.020 1.00 12.48 45 ASP B CA 1
ATOM 1297 C C . ASP B 1 45 ? -14.237 37.491 40.404 1.00 11.48 45 ASP B C 1
ATOM 1298 O O . ASP B 1 45 ? -13.978 38.442 41.131 1.00 14.76 45 ASP B O 1
ATOM 1303 N N . VAL B 1 46 ? -13.327 36.628 39.983 1.00 11.27 46 VAL B N 1
ATOM 1304 C CA . VAL B 1 46 ? -11.925 36.835 40.276 1.00 12.22 46 VAL B CA 1
ATOM 1305 C C . VAL B 1 46 ? -11.408 38.090 39.592 1.00 13.95 46 VAL B C 1
ATOM 1306 O O . VAL B 1 46 ? -11.656 38.322 38.404 1.00 15.03 46 VAL B O 1
ATOM 1310 N N . ARG B 1 47 ? -10.709 38.912 40.368 1.00 15.60 47 ARG B N 1
ATOM 1311 C CA . ARG B 1 47 ? -10.082 40.109 39.830 1.00 17.37 47 ARG B CA 1
ATOM 1312 C C . ARG B 1 47 ? -8.607 40.003 40.213 1.00 17.60 47 ARG B C 1
ATOM 1313 O O . ARG B 1 47 ? -8.286 39.920 41.395 1.00 19.60 47 ARG B O 1
ATOM 1321 N N . ASN B 1 48 ? -7.743 39.975 39.204 1.00 17.15 48 ASN B N 1
ATOM 1322 C CA . ASN B 1 48 ? -6.298 39.867 39.410 1.00 17.58 48 ASN B CA 1
ATOM 1323 C C . ASN B 1 48 ? -5.959 38.633 40.225 1.00 13.38 48 ASN B C 1
ATOM 1324 O O . ASN B 1 48 ? -5.527 38.724 41.356 1.00 15.48 48 ASN B O 1
ATOM 1329 N N . GLY B 1 49 ? -6.206 37.471 39.661 1.00 10.25 49 GLY B N 1
ATOM 1330 C CA . GLY B 1 49 ? -5.852 36.299 40.402 1.00 8.52 49 GLY B CA 1
ATOM 1331 C C . GLY B 1 49 ? -5.095 35.286 39.592 1.00 9.73 49 GLY B C 1
ATOM 1332 O O . GLY B 1 49 ? -5.242 35.206 38.359 1.00 13.28 49 GLY B O 1
ATOM 1333 N N A VAL B 1 50 ? -4.211 34.571 40.259 0.50 8.66 50 VAL B N 1
ATOM 1334 N N B VAL B 1 50 ? -4.200 34.578 40.274 0.50 9.37 50 VAL B N 1
ATOM 1335 C CA A VAL B 1 50 ? -3.493 33.506 39.599 0.50 9.87 50 VAL B CA 1
ATOM 1336 C CA B VAL B 1 50 ? -3.416 33.496 39.680 0.50 11.07 50 VAL B CA 1
ATOM 1337 C C A VAL B 1 50 ? -3.999 32.246 40.282 0.50 10.70 50 VAL B C 1
ATOM 1338 C C B VAL B 1 50 ? -3.936 32.219 40.328 0.50 11.54 50 VAL B C 1
ATOM 1339 O O A VAL B 1 50 ? -4.484 32.304 41.400 0.50 10.89 50 VAL B O 1
ATOM 1340 O O B VAL B 1 50 ? -4.333 32.232 41.484 0.50 13.41 50 VAL B O 1
ATOM 1347 N N . LEU B 1 51 ? -3.976 31.130 39.569 1.00 9.23 51 LEU B N 1
ATOM 1348 C CA . LEU B 1 51 ? -4.449 29.851 40.114 1.00 8.39 51 LEU B CA 1
ATOM 1349 C C . LEU B 1 51 ? -3.281 28.884 40.318 1.00 8.52 51 LEU B C 1
ATOM 1350 O O . LEU B 1 51 ? -2.441 28.744 39.435 1.00 10.94 51 LEU B O 1
ATOM 1355 N N . VAL B 1 52 ? -3.241 28.196 41.460 1.00 8.88 52 VAL B N 1
ATOM 1356 C CA . VAL B 1 52 ? -2.252 27.147 41.669 1.00 11.06 52 VAL B CA 1
ATOM 1357 C C . VAL B 1 52 ? -3.151 25.931 41.880 1.00 11.04 52 VAL B C 1
ATOM 1358 O O . VAL B 1 52 ? -3.912 25.885 42.858 1.00 8.90 52 VAL B O 1
ATOM 1362 N N . THR B 1 53 ? -3.103 24.956 40.968 1.00 12.22 53 THR B N 1
ATOM 1363 C CA . THR B 1 53 ? -3.970 23.790 41.140 1.00 12.52 53 THR B CA 1
ATOM 1364 C C . THR B 1 53 ? -3.237 22.472 41.053 1.00 15.72 53 THR B C 1
ATOM 1365 O O . THR B 1 53 ? -2.234 22.351 40.359 1.00 16.57 53 THR B O 1
ATOM 1369 N N . ASP B 1 54 ? -3.757 21.470 41.763 1.00 16.24 54 ASP B N 1
ATOM 1370 C CA . ASP B 1 54 ? -3.208 20.123 41.680 1.00 19.61 54 ASP B CA 1
ATOM 1371 C C . ASP B 1 54 ? -3.728 19.560 40.352 1.00 20.37 54 ASP B C 1
ATOM 1372 O O . ASP B 1 54 ? -4.739 20.031 39.816 1.00 19.11 54 ASP B O 1
ATOM 1377 N N . LEU B 1 55 ? -3.105 18.498 39.868 1.00 20.44 55 LEU B N 1
ATOM 1378 C CA . LEU B 1 55 ? -3.555 17.906 38.614 1.00 20.15 55 LEU B CA 1
ATOM 1379 C C . LEU B 1 55 ? -4.498 16.753 38.818 1.00 25.74 55 LEU B C 1
ATOM 1380 O O . LEU B 1 55 ? -5.601 16.766 38.284 1.00 24.17 55 LEU B O 1
ATOM 1385 N N . ARG B 1 56 ? -4.059 15.754 39.587 1.00 28.06 56 ARG B N 1
ATOM 1386 C CA . ARG B 1 56 ? -4.875 14.566 39.836 1.00 32.25 56 ARG B CA 1
ATOM 1387 C C . ARG B 1 56 ? -5.923 14.761 40.908 1.00 32.27 56 ARG B C 1
ATOM 1388 O O . ARG B 1 56 ? -5.660 14.567 42.101 1.00 30.71 56 ARG B O 1
ATOM 1396 N N . MET B 1 57 ? -7.107 15.163 40.455 1.00 27.08 57 MET B N 1
ATOM 1397 C CA . MET B 1 57 ? -8.257 15.410 41.319 1.00 29.76 57 MET B CA 1
ATOM 1398 C C . MET B 1 57 ? -9.389 14.623 40.679 1.00 29.18 57 MET B C 1
ATOM 1399 O O . MET B 1 57 ? -9.613 14.712 39.469 1.00 27.84 57 MET B O 1
ATOM 1404 N N . PRO B 1 58 ? -10.130 13.865 41.490 1.00 31.38 58 PRO B N 1
ATOM 1405 C CA . PRO B 1 58 ? -11.244 13.026 41.044 1.00 35.01 58 PRO B CA 1
ATOM 1406 C C . PRO B 1 58 ? -12.428 13.634 40.288 1.00 35.48 58 PRO B C 1
ATOM 1407 O O . PRO B 1 58 ? -12.725 13.224 39.162 1.00 38.87 58 PRO B O 1
ATOM 1411 N N . ASP B 1 59 ? -13.113 14.590 40.896 1.00 34.67 59 ASP B N 1
ATOM 1412 C CA . ASP B 1 59 ? -14.305 15.181 40.285 1.00 34.97 59 ASP B CA 1
ATOM 1413 C C . ASP B 1 59 ? -14.072 16.017 39.039 1.00 34.79 59 ASP B C 1
ATOM 1414 O O . ASP B 1 59 ? -14.917 16.071 38.145 1.00 37.72 59 ASP B O 1
ATOM 1419 N N . MET B 1 60 ? -12.921 16.671 38.990 1.00 29.19 60 MET B N 1
ATOM 1420 C CA . MET B 1 60 ? -12.551 17.513 37.868 1.00 26.98 60 MET B CA 1
ATOM 1421 C C . MET B 1 60 ? -11.054 17.643 38.033 1.00 26.63 60 MET B C 1
ATOM 1422 O O . MET B 1 60 ? -10.574 18.073 39.091 1.00 28.01 60 MET B O 1
ATOM 1427 N N . SER B 1 61 ? -10.318 17.206 37.021 1.00 25.06 61 SER B N 1
ATOM 1428 C CA . SER B 1 61 ? -8.870 17.260 37.065 1.00 22.09 61 SER B CA 1
ATOM 1429 C C . SER B 1 61 ? -8.390 18.692 36.824 1.00 22.93 61 SER B C 1
ATOM 1430 O O . SER B 1 61 ? -9.164 19.576 36.404 1.00 18.75 61 SER B O 1
ATOM 1433 N N . GLY B 1 62 ? -7.121 18.923 37.123 1.00 19.67 62 GLY B N 1
ATOM 1434 C CA . GLY B 1 62 ? -6.559 20.241 36.913 1.00 17.89 62 GLY B CA 1
ATOM 1435 C C . GLY B 1 62 ? -6.567 20.600 35.439 1.00 17.58 62 GLY B C 1
ATOM 1436 O O . GLY B 1 62 ? -6.661 21.773 35.076 1.00 15.31 62 GLY B O 1
ATOM 1437 N N . VAL B 1 63 ? -6.409 19.588 34.576 1.00 18.19 63 VAL B N 1
ATOM 1438 C CA . VAL B 1 63 ? -6.400 19.860 33.149 1.00 20.92 63 VAL B CA 1
ATOM 1439 C C . VAL B 1 63 ? -7.786 20.305 32.718 1.00 18.48 63 VAL B C 1
ATOM 1440 O O . VAL B 1 63 ? -7.902 21.277 31.977 1.00 20.17 63 VAL B O 1
ATOM 1444 N N . GLU B 1 64 ? -8.819 19.618 33.210 1.00 19.23 64 GLU B N 1
ATOM 1445 C CA . GLU B 1 64 ? -10.205 19.958 32.874 1.00 16.96 64 GLU B CA 1
ATOM 1446 C C . GLU B 1 64 ? -10.470 21.368 33.377 1.00 18.54 64 GLU B C 1
ATOM 1447 O O . GLU B 1 64 ? -11.072 22.191 32.687 1.00 20.93 64 GLU B O 1
ATOM 1449 N N . LEU B 1 65 ? -10.020 21.646 34.594 1.00 17.15 65 LEU B N 1
ATOM 1450 C CA . LEU B 1 65 ? -10.222 22.982 35.145 1.00 12.94 65 LEU B CA 1
ATOM 1451 C C . LEU B 1 65 ? -9.641 24.045 34.212 1.00 12.20 65 LEU B C 1
ATOM 1452 O O . LEU B 1 65 ? -10.309 25.031 33.878 1.00 13.87 65 LEU B O 1
ATOM 1457 N N . LEU B 1 66 ? -8.395 23.856 33.767 1.00 13.50 66 LEU B N 1
ATOM 1458 C CA . LEU B 1 66 ? -7.795 24.846 32.871 1.00 16.18 66 LEU B CA 1
ATOM 1459 C C . LEU B 1 66 ? -8.564 24.972 31.553 1.00 18.94 66 LEU B C 1
ATOM 1460 O O . LEU B 1 66 ? -8.711 26.070 31.023 1.00 16.76 66 LEU B O 1
ATOM 1465 N N . ARG B 1 67 ? -9.032 23.845 31.021 1.00 17.75 67 ARG B N 1
ATOM 1466 C CA . ARG B 1 67 ? -9.789 23.868 29.773 1.00 17.17 67 ARG B CA 1
ATOM 1467 C C . ARG B 1 67 ? -11.089 24.639 29.956 1.00 18.57 67 ARG B C 1
ATOM 1468 O O . ARG B 1 67 ? -11.435 25.463 29.115 1.00 19.94 67 ARG B O 1
ATOM 1470 N N . ASN B 1 68 ? -11.775 24.404 31.073 1.00 20.70 68 ASN B N 1
ATOM 1471 C CA . ASN B 1 68 ? -13.056 25.075 31.357 1.00 22.60 68 ASN B CA 1
ATOM 1472 C C . ASN B 1 68 ? -12.853 26.582 31.571 1.00 23.27 68 ASN B C 1
ATOM 1473 O O . ASN B 1 68 ? -13.711 27.396 31.211 1.00 23.55 68 ASN B O 1
ATOM 1478 N N . LEU B 1 69 ? -11.746 26.955 32.210 1.00 20.55 69 LEU B N 1
ATOM 1479 C CA . LEU B 1 69 ? -11.451 28.374 32.439 1.00 17.53 69 LEU B CA 1
ATOM 1480 C C . LEU B 1 69 ? -11.139 29.023 31.100 1.00 21.74 69 LEU B C 1
ATOM 1481 O O . LEU B 1 69 ? -11.517 30.153 30.844 1.00 23.40 69 LEU B O 1
ATOM 1486 N N . GLY B 1 70 ? -10.463 28.284 30.231 1.00 23.33 70 GLY B N 1
ATOM 1487 C CA . GLY B 1 70 ? -10.134 28.834 28.927 1.00 29.06 70 GLY B CA 1
ATOM 1488 C C . GLY B 1 70 ? -11.385 29.165 28.134 1.00 33.36 70 GLY B C 1
ATOM 1489 O O . GLY B 1 70 ? -11.429 30.170 27.426 1.00 34.97 70 GLY B O 1
ATOM 1490 N N . ASP B 1 71 ? -12.420 28.348 28.284 1.00 34.17 71 ASP B N 1
ATOM 1491 C CA . ASP B 1 71 ? -13.670 28.569 27.566 1.00 38.18 71 ASP B CA 1
ATOM 1492 C C . ASP B 1 71 ? -14.355 29.872 27.950 1.00 41.21 71 ASP B C 1
ATOM 1493 O O . ASP B 1 71 ? -15.022 30.489 27.122 1.00 40.00 71 ASP B O 1
ATOM 1498 N N . LEU B 1 72 ? -14.171 30.299 29.199 1.00 41.24 72 LEU B N 1
ATOM 1499 C CA . LEU B 1 72 ? -14.770 31.534 29.679 1.00 42.39 72 LEU B CA 1
ATOM 1500 C C . LEU B 1 72 ? -14.026 32.731 29.131 1.00 44.08 72 LEU B C 1
ATOM 1501 O O . LEU B 1 72 ? -14.391 33.875 29.424 1.00 43.65 72 LEU B O 1
ATOM 1506 N N . LYS B 1 73 ? -12.966 32.473 28.365 1.00 45.38 73 LYS B N 1
ATOM 1507 C CA . LYS B 1 73 ? -12.133 33.545 27.822 1.00 48.56 73 LYS B CA 1
ATOM 1508 C C . LYS B 1 73 ? -11.767 34.445 29.002 1.00 46.91 73 LYS B C 1
ATOM 1509 O O . LYS B 1 73 ? -11.707 35.670 28.901 1.00 48.41 73 LYS B O 1
ATOM 1515 N N . ILE B 1 74 ? -11.632 33.784 30.148 1.00 48.20 74 ILE B N 1
ATOM 1516 C CA . ILE B 1 74 ? -11.275 34.379 31.422 1.00 45.66 74 ILE B CA 1
ATOM 1517 C C . ILE B 1 74 ? -9.817 34.031 31.577 1.00 44.09 74 ILE B C 1
ATOM 1518 O O . ILE B 1 74 ? -9.447 32.862 31.419 1.00 43.44 74 ILE B O 1
ATOM 1523 N N . ASN B 1 75 ? -8.984 35.050 31.759 1.00 41.57 75 ASN B N 1
ATOM 1524 C CA . ASN B 1 75 ? -7.578 34.784 31.944 1.00 40.26 75 ASN B CA 1
ATOM 1525 C C . ASN B 1 75 ? -7.124 34.870 33.389 1.00 32.45 75 ASN B C 1
ATOM 1526 O O . ASN B 1 75 ? -7.077 35.919 34.039 1.00 35.27 75 ASN B O 1
ATOM 1531 N N . ILE B 1 76 ? -6.808 33.700 33.889 1.00 26.87 76 ILE B N 1
ATOM 1532 C CA . ILE B 1 76 ? -6.351 33.536 35.242 1.00 16.38 76 ILE B CA 1
ATOM 1533 C C . ILE B 1 76 ? -5.131 32.645 35.005 1.00 16.45 76 ILE B C 1
ATOM 1534 O O . ILE B 1 76 ? -5.267 31.497 34.588 1.00 18.75 76 ILE B O 1
ATOM 1539 N N . PRO B 1 77 ? -3.931 33.250 35.014 1.00 11.91 77 PRO B N 1
ATOM 1540 C CA . PRO B 1 77 ? -2.670 32.522 34.800 1.00 12.61 77 PRO B CA 1
ATOM 1541 C C . PRO B 1 77 ? -2.631 31.407 35.828 1.00 11.41 77 PRO B C 1
ATOM 1542 O O . PRO B 1 77 ? -2.909 31.637 37.010 1.00 13.63 77 PRO B O 1
ATOM 1546 N N A SER B 1 78 ? -2.212 30.216 35.398 0.50 13.06 78 SER B N 1
ATOM 1547 N N B SER B 1 78 ? -2.173 30.232 35.412 0.50 12.20 78 SER B N 1
ATOM 1548 C CA A SER B 1 78 ? -2.203 29.060 36.284 0.50 13.92 78 SER B CA 1
ATOM 1549 C CA B SER B 1 78 ? -2.177 29.092 36.307 0.50 12.93 78 SER B CA 1
ATOM 1550 C C A SER B 1 78 ? -0.893 28.312 36.352 0.50 12.05 78 SER B C 1
ATOM 1551 C C B SER B 1 78 ? -0.866 28.353 36.368 0.50 11.54 78 SER B C 1
ATOM 1552 O O A SER B 1 78 ? -0.173 28.196 35.354 0.50 13.07 78 SER B O 1
ATOM 1553 O O B SER B 1 78 ? -0.136 28.261 35.373 0.50 12.77 78 SER B O 1
ATOM 1558 N N . ILE B 1 79 ? -0.613 27.791 37.546 1.00 10.61 79 ILE B N 1
ATOM 1559 C CA . ILE B 1 79 ? 0.569 26.975 37.797 1.00 10.92 79 ILE B CA 1
ATOM 1560 C C . ILE B 1 79 ? -0.069 25.652 38.215 1.00 12.58 79 ILE B C 1
ATOM 1561 O O . ILE B 1 79 ? -1.005 25.599 39.033 1.00 13.82 79 ILE B O 1
ATOM 1566 N N . VAL B 1 80 ? 0.403 24.575 37.602 1.00 9.90 80 VAL B N 1
ATOM 1567 C CA . VAL B 1 80 ? -0.110 23.264 37.879 1.00 12.10 80 VAL B CA 1
ATOM 1568 C C . VAL B 1 80 ? 0.902 22.419 38.674 1.00 12.40 80 VAL B C 1
ATOM 1569 O O . VAL B 1 80 ? 2.114 22.473 38.440 1.00 12.65 80 VAL B O 1
ATOM 1573 N N . ILE B 1 81 ? 0.430 21.758 39.714 1.00 10.24 81 ILE B N 1
ATOM 1574 C CA . ILE B 1 81 ? 1.313 20.904 40.523 1.00 11.77 81 ILE B CA 1
ATOM 1575 C C . ILE B 1 81 ? 1.120 19.431 40.167 1.00 15.77 81 ILE B C 1
ATOM 1576 O O . ILE B 1 81 ? -0.003 18.912 40.216 1.00 14.10 81 ILE B O 1
ATO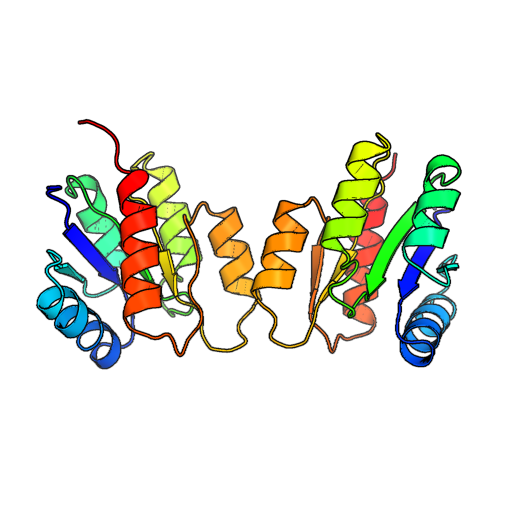M 1581 N N . THR B 1 82 ? 2.213 18.750 39.847 1.00 12.59 82 THR B N 1
ATOM 1582 C CA . THR B 1 82 ? 2.142 17.319 39.523 1.00 18.42 82 THR B CA 1
ATOM 1583 C C . THR B 1 82 ? 2.908 16.466 40.537 1.00 18.75 82 THR B C 1
ATOM 1584 O O . THR B 1 82 ? 3.848 16.950 41.164 1.00 12.22 82 THR B O 1
ATOM 1588 N N . GLY B 1 83 ? 2.470 15.214 40.746 1.00 15.58 83 GLY B N 1
ATOM 1589 C CA . GLY B 1 83 ? 3.172 14.318 41.653 1.00 18.83 83 GLY B CA 1
ATOM 1590 C C . GLY B 1 83 ? 4.548 13.935 41.098 1.00 15.69 83 GLY B C 1
ATOM 1591 O O . GLY B 1 83 ? 4.838 14.149 39.912 1.00 15.16 83 GLY B O 1
ATOM 1592 N N . HIS B 1 84 ? 5.431 13.516 41.998 1.00 14.79 84 HIS B N 1
ATOM 1593 C CA . HIS B 1 84 ? 6.805 13.109 41.659 1.00 17.00 84 HIS B CA 1
ATOM 1594 C C . HIS B 1 84 ? 6.756 12.037 40.574 1.00 17.46 84 HIS B C 1
ATOM 1595 O O . HIS B 1 84 ? 6.022 11.059 40.688 1.00 18.01 84 HIS B O 1
ATOM 1602 N N . GLY B 1 85 ? 7.433 12.314 39.461 1.00 17.87 85 GLY B N 1
ATOM 1603 C CA . GLY B 1 85 ? 7.484 11.372 38.352 1.00 17.99 85 GLY B CA 1
ATOM 1604 C C . GLY B 1 85 ? 6.225 11.244 37.512 1.00 18.18 85 GLY B C 1
ATOM 1605 O O . GLY B 1 85 ? 6.155 10.389 36.625 1.00 19.65 85 GLY B O 1
ATOM 1606 N N . ASP B 1 86 ? 5.210 12.054 37.809 1.00 18.48 86 ASP B N 1
ATOM 1607 C CA . ASP B 1 86 ? 3.943 12.015 37.097 1.00 21.05 86 ASP B CA 1
ATOM 1608 C C . ASP B 1 86 ? 4.060 12.915 35.871 1.00 20.79 86 ASP B C 1
ATOM 1609 O O . ASP B 1 86 ? 3.889 14.121 35.951 1.00 20.47 86 ASP B O 1
ATOM 1614 N N . VAL B 1 87 ? 4.262 12.297 34.719 1.00 16.85 87 VAL B N 1
ATOM 1615 C CA . VAL B 1 87 ? 4.511 13.032 33.482 1.00 15.46 87 VAL B CA 1
ATOM 1616 C C . VAL B 1 87 ? 3.345 13.497 32.598 1.00 18.68 87 VAL B C 1
ATOM 1617 O O . VAL B 1 87 ? 3.255 14.693 32.228 1.00 17.04 87 VAL B O 1
ATOM 1621 N N . PRO B 1 88 ? 2.424 12.579 32.277 1.00 18.59 88 PRO B N 1
ATOM 1622 C CA . PRO B 1 88 ? 1.286 12.891 31.410 1.00 21.05 88 PRO B CA 1
ATOM 1623 C C . PRO B 1 88 ? 0.436 14.127 31.685 1.00 21.60 88 PRO B C 1
ATOM 1624 O O . PRO B 1 88 ? 0.260 14.959 30.805 1.00 20.64 88 PRO B O 1
ATOM 1628 N N . MET B 1 89 ? -0.124 14.230 32.882 1.00 23.37 89 MET B N 1
ATOM 1629 C CA . MET B 1 89 ? -0.987 15.371 33.156 1.00 24.77 89 MET B CA 1
ATOM 1630 C C . MET B 1 89 ? -0.287 16.712 33.071 1.00 24.84 89 MET B C 1
ATOM 1631 O O . MET B 1 89 ? -0.925 17.714 32.746 1.00 23.40 89 MET B O 1
ATOM 1636 N N . ALA B 1 90 ? 1.018 16.720 33.345 1.00 17.63 90 ALA B N 1
ATOM 1637 C CA . ALA B 1 90 ? 1.787 17.944 33.285 1.00 21.30 90 ALA B CA 1
ATOM 1638 C C . ALA B 1 90 ? 1.902 18.370 31.830 1.00 18.93 90 ALA B C 1
ATOM 1639 O O . ALA B 1 90 ? 1.819 19.554 31.505 1.00 16.27 90 ALA B O 1
ATOM 1641 N N . VAL B 1 91 ? 2.162 17.398 30.954 1.00 17.67 91 VAL B N 1
ATOM 1642 C CA . VAL B 1 91 ? 2.286 17.717 29.533 1.00 15.67 91 VAL B CA 1
ATOM 1643 C C . VAL B 1 91 ? 0.935 18.263 29.011 1.00 13.00 91 VAL B C 1
ATOM 1644 O O . VAL B 1 91 ? 0.894 19.249 28.268 1.00 15.38 91 VAL B O 1
ATOM 1648 N N . GLU B 1 92 ? -0.160 17.660 29.459 1.00 14.63 92 GLU B N 1
ATOM 1649 C CA . GLU B 1 92 ? -1.494 18.080 29.059 1.00 14.73 92 GLU B CA 1
ATOM 1650 C C . GLU B 1 92 ? -1.836 19.454 29.595 1.00 17.49 92 GLU B C 1
ATOM 1651 O O . GLU B 1 92 ? -2.548 20.224 28.960 1.00 18.03 92 GLU B O 1
ATOM 1657 N N . ALA B 1 93 ? -1.367 19.732 30.804 1.00 17.25 93 ALA B N 1
ATOM 1658 C CA . ALA B 1 93 ? -1.657 21.029 31.422 1.00 18.80 93 ALA B CA 1
ATOM 1659 C C . ALA B 1 93 ? -0.945 22.131 30.663 1.00 18.78 93 ALA B C 1
ATOM 1660 O O . ALA B 1 93 ? -1.508 23.221 30.470 1.00 18.70 93 ALA B O 1
ATOM 1662 N N . MET B 1 94 ? 0.278 21.840 30.189 1.00 14.02 94 MET B N 1
ATOM 1663 C CA . MET B 1 94 ? 1.018 22.829 29.417 1.00 14.07 94 MET B CA 1
ATOM 1664 C C . MET B 1 94 ? 0.307 23.082 28.077 1.00 20.61 94 MET B C 1
ATOM 1665 O O . MET B 1 94 ? 0.186 24.228 27.631 1.00 20.41 94 MET B O 1
ATOM 1670 N N . LYS B 1 95 ? -0.213 22.018 27.469 1.00 20.78 95 LYS B N 1
ATOM 1671 C CA . LYS B 1 95 ? -0.952 22.139 26.206 1.00 21.94 95 LYS B CA 1
ATOM 1672 C C . LYS B 1 95 ? -2.251 22.934 26.463 1.00 20.34 95 LYS B C 1
ATOM 1673 O O . LYS B 1 95 ? -2.732 23.671 25.593 1.00 21.71 95 LYS B O 1
ATOM 1679 N N . ALA B 1 96 ? -2.788 22.805 27.678 1.00 19.43 96 ALA B N 1
ATOM 1680 C CA . ALA B 1 96 ? -4.024 23.497 28.080 1.00 18.16 96 ALA B CA 1
ATOM 1681 C C . ALA B 1 96 ? -3.784 24.974 28.418 1.00 19.85 96 ALA B C 1
ATOM 1682 O O . ALA B 1 96 ? -4.729 25.707 28.785 1.00 24.17 96 ALA B O 1
ATOM 1684 N N . GLY B 1 97 ? -2.522 25.394 28.367 1.00 19.10 97 GLY B N 1
ATOM 1685 C CA . GLY B 1 97 ? -2.183 26.781 28.642 1.00 13.39 97 GLY B CA 1
ATOM 1686 C C . GLY B 1 97 ? -1.636 27.162 30.004 1.00 16.33 97 GLY B C 1
ATOM 1687 O O . GLY B 1 97 ? -1.586 28.355 30.321 1.00 17.18 97 GLY B O 1
ATOM 1688 N N . ALA B 1 98 ? -1.264 26.184 30.823 1.00 14.62 98 ALA B N 1
ATOM 1689 C CA . ALA B 1 98 ? -0.664 26.502 32.137 1.00 12.98 98 ALA B CA 1
ATOM 1690 C C . ALA B 1 98 ? 0.601 27.326 31.884 1.00 14.87 98 ALA B C 1
ATOM 1691 O O . ALA B 1 98 ? 1.296 27.130 30.881 1.00 14.89 98 ALA B O 1
ATOM 1693 N N . VAL B 1 99 ? 0.933 28.210 32.821 1.00 13.09 99 VAL B N 1
ATOM 1694 C CA . VAL B 1 99 ? 2.127 29.013 32.656 1.00 11.61 99 VAL B CA 1
ATOM 1695 C C . VAL B 1 99 ? 3.304 28.099 32.887 1.00 12.26 99 VAL B C 1
ATOM 1696 O O . VAL B 1 99 ? 4.314 28.190 32.194 1.00 15.26 99 VAL B O 1
ATOM 1700 N N . ASP B 1 100 ? 3.177 27.214 33.870 1.00 12.89 100 ASP B N 1
ATOM 1701 C CA . ASP B 1 100 ? 4.226 26.250 34.173 1.00 12.26 100 ASP B CA 1
ATOM 1702 C C . ASP B 1 100 ? 3.696 25.166 35.109 1.00 13.29 100 ASP B C 1
ATOM 1703 O O . ASP B 1 100 ? 2.553 25.230 35.554 1.00 11.85 100 ASP B O 1
ATOM 1708 N N . PHE B 1 101 ? 4.504 24.120 35.299 1.00 10.66 101 PHE B N 1
ATOM 1709 C CA . PHE B 1 101 ? 4.137 23.040 36.197 1.00 12.09 101 PHE B CA 1
ATOM 1710 C C . PHE B 1 101 ? 5.292 22.974 37.189 1.00 10.93 101 PHE B C 1
ATOM 1711 O O . PHE B 1 101 ? 6.414 23.466 36.919 1.00 12.77 101 PHE B O 1
ATOM 1719 N N A ILE B 1 102 ? 5.004 22.416 38.361 0.50 12.22 102 ILE B N 1
ATOM 1720 N N B ILE B 1 102 ? 5.009 22.389 38.335 0.50 13.52 102 ILE B N 1
ATOM 1721 C CA A ILE B 1 102 ? 6.005 22.232 39.404 0.50 10.44 102 ILE B CA 1
ATOM 1722 C CA B ILE B 1 102 ? 6.011 22.203 39.350 0.50 13.18 102 ILE B CA 1
ATOM 1723 C C A ILE B 1 102 ? 5.799 20.817 39.964 0.50 9.98 102 ILE B C 1
ATOM 1724 C C B ILE B 1 102 ? 5.788 20.779 39.838 0.50 12.33 102 ILE B C 1
ATOM 1725 O O A ILE B 1 102 ? 4.688 20.411 40.290 0.50 10.98 102 ILE B O 1
ATOM 1726 O O B ILE B 1 102 ? 4.659 20.309 39.905 0.50 13.68 102 ILE B O 1
ATOM 1735 N N . GLU B 1 103 ? 6.883 20.063 40.031 1.00 13.28 103 GLU B N 1
ATOM 1736 C CA . GLU B 1 103 ? 6.835 18.680 40.469 1.00 13.33 103 GLU B CA 1
ATOM 1737 C C . GLU B 1 103 ? 7.141 18.472 41.934 1.00 13.20 103 GLU B C 1
ATOM 1738 O O . GLU B 1 103 ? 8.139 18.992 42.458 1.00 15.63 103 GLU B O 1
ATOM 1744 N N . LYS B 1 104 ? 6.271 17.718 42.602 1.00 12.43 104 LYS B N 1
ATOM 1745 C CA . LYS B 1 104 ? 6.491 17.400 44.013 1.00 15.50 104 LYS B CA 1
ATOM 1746 C C . LYS B 1 104 ? 7.681 16.445 44.138 1.00 18.41 104 LYS B C 1
ATOM 1747 O O . LYS B 1 104 ? 7.982 15.701 43.195 1.00 17.76 104 LYS B O 1
ATOM 1753 N N . PRO B 1 105 ? 8.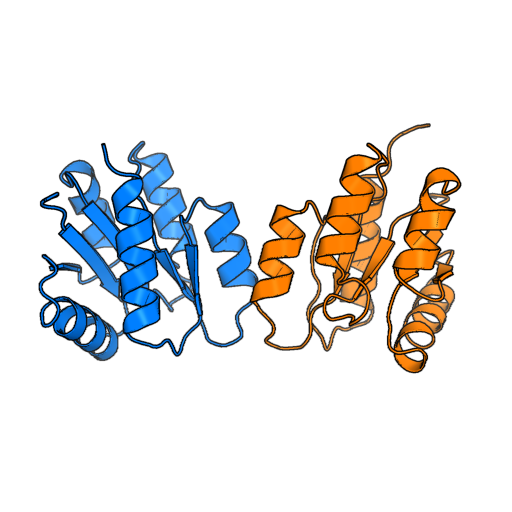459 16.553 45.228 1.00 18.08 105 PRO B N 1
ATOM 1754 C CA . PRO B 1 105 ? 8.282 17.522 46.311 1.00 16.43 105 PRO B CA 1
ATOM 1755 C C . PRO B 1 105 ? 9.034 18.773 45.869 1.00 17.45 105 PRO B C 1
ATOM 1756 O O . PRO B 1 105 ? 10.137 18.668 45.327 1.00 20.65 105 PRO B O 1
ATOM 1760 N N . PHE B 1 106 ? 8.489 19.950 46.131 1.00 13.79 106 PHE B N 1
ATOM 1761 C CA . PHE B 1 106 ? 9.175 21.173 45.694 1.00 16.47 106 PHE B CA 1
ATOM 1762 C C . PHE B 1 106 ? 9.522 22.079 46.872 1.00 12.92 106 PHE B C 1
ATOM 1763 O O . PHE B 1 106 ? 8.835 22.052 47.891 1.00 14.10 106 PHE B O 1
ATOM 1771 N N . GLU B 1 107 ? 10.625 22.823 46.760 1.00 15.46 107 GLU B N 1
ATOM 1772 C CA . GLU B 1 107 ? 10.953 23.723 47.865 1.00 14.73 107 GLU B CA 1
ATOM 1773 C C . GLU B 1 107 ? 10.089 24.959 47.766 1.00 12.03 107 GLU B C 1
ATOM 1774 O O . GLU B 1 107 ? 9.459 25.204 46.735 1.00 13.25 107 GLU B O 1
ATOM 1780 N N . ASP B 1 108 ? 9.972 25.712 48.856 1.00 12.68 108 ASP B N 1
ATOM 1781 C CA . ASP B 1 108 ? 9.141 26.915 48.817 1.00 12.29 108 ASP B CA 1
ATOM 1782 C C . ASP B 1 108 ? 9.528 27.860 47.693 1.00 12.92 108 ASP B C 1
ATOM 1783 O O . ASP B 1 108 ? 8.665 28.411 47.018 1.00 11.61 108 ASP B O 1
ATOM 1788 N N . THR B 1 109 ? 10.832 28.034 47.462 1.00 9.90 109 THR B N 1
ATOM 1789 C CA . THR B 1 109 ? 11.278 28.921 46.396 1.00 9.85 109 THR B CA 1
ATOM 1790 C C . THR B 1 109 ? 10.777 28.541 45.006 1.00 9.40 109 THR B C 1
ATOM 1791 O O . THR B 1 109 ? 10.505 29.420 44.189 1.00 10.25 109 THR B O 1
ATOM 1795 N N . VAL B 1 110 ? 10.610 27.243 44.782 1.00 8.91 110 VAL B N 1
ATOM 1796 C CA . VAL B 1 110 ? 10.168 26.737 43.484 1.00 8.44 110 VAL B CA 1
ATOM 1797 C C . VAL B 1 110 ? 8.741 27.194 43.250 1.00 11.31 110 VAL B C 1
ATOM 1798 O O . VAL B 1 110 ? 8.448 27.744 42.188 1.00 11.84 110 VAL B O 1
ATOM 1802 N N . ILE B 1 111 ? 7.855 26.989 44.226 1.00 10.59 111 ILE B N 1
ATOM 1803 C CA . ILE B 1 111 ? 6.470 27.416 44.024 1.00 10.82 111 ILE B CA 1
ATOM 1804 C C . ILE B 1 111 ? 6.323 28.951 44.093 1.00 10.14 111 ILE B C 1
ATOM 1805 O O . ILE B 1 111 ? 5.592 29.549 43.309 1.00 11.45 111 ILE B O 1
ATOM 1810 N N . ILE B 1 112 ? 7.090 29.604 44.953 1.00 8.51 112 ILE B N 1
ATOM 1811 C CA . ILE B 1 112 ? 7.010 31.074 44.998 1.00 8.40 112 ILE B CA 1
ATOM 1812 C C . ILE B 1 112 ? 7.410 31.702 43.657 1.00 11.26 112 ILE B C 1
ATOM 1813 O O . ILE B 1 112 ? 6.701 32.558 43.127 1.00 10.84 112 ILE B O 1
ATOM 1818 N N . GLU B 1 113 ? 8.4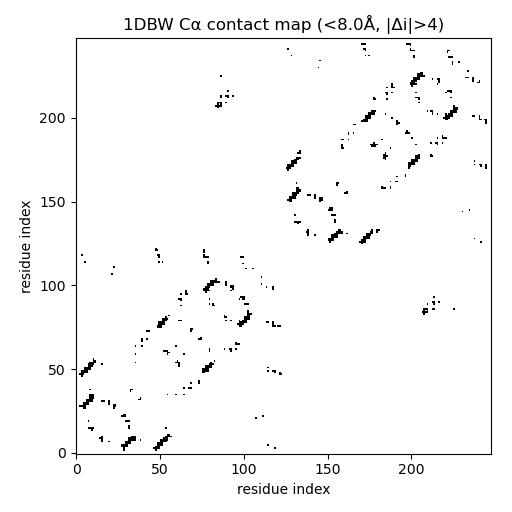80 31.188 43.044 1.00 10.75 113 GLU B N 1
ATOM 1819 C CA . GLU B 1 113 ? 8.930 31.747 41.772 1.00 12.12 113 GLU B CA 1
ATOM 1820 C C . GLU B 1 113 ? 7.973 31.441 40.641 1.00 10.96 113 GLU B C 1
ATOM 1821 O O . GLU B 1 113 ? 7.755 32.294 39.771 1.00 10.50 113 GLU B O 1
ATOM 1827 N N . ALA B 1 114 ? 7.388 30.242 40.649 1.00 11.49 114 ALA B N 1
ATOM 1828 C CA . ALA B 1 114 ? 6.435 29.892 39.581 1.00 11.05 114 ALA B CA 1
ATOM 1829 C C . ALA B 1 114 ? 5.235 30.840 39.680 1.00 12.08 114 ALA B C 1
ATOM 1830 O O . ALA B 1 114 ? 4.770 31.357 38.681 1.00 12.05 114 ALA B O 1
ATOM 1832 N N . ILE B 1 115 ? 4.755 31.092 40.902 1.00 9.86 115 ILE B N 1
ATOM 1833 C CA . ILE B 1 115 ? 3.638 32.043 41.081 1.00 10.68 115 ILE B CA 1
ATOM 1834 C C . ILE B 1 115 ? 4.038 33.443 40.537 1.00 12.14 115 ILE B C 1
ATOM 1835 O O . ILE B 1 115 ? 3.244 34.130 39.892 1.00 11.46 115 ILE B O 1
ATOM 1840 N N . GLU B 1 116 ? 5.246 33.895 40.871 1.00 8.68 116 GLU B N 1
ATOM 1841 C CA . GLU B 1 116 ? 5.707 35.173 40.394 1.00 10.13 116 GLU B CA 1
ATOM 1842 C C . GLU B 1 116 ? 5.731 35.179 38.860 1.00 12.25 116 GLU B C 1
ATOM 1843 O O . GLU B 1 116 ? 5.313 36.165 38.233 1.00 14.00 116 GLU B O 1
ATOM 1849 N N . ARG B 1 117 ? 6.166 34.078 38.256 1.00 12.88 117 ARG B N 1
ATOM 1850 C CA . ARG B 1 117 ? 6.191 34.015 36.796 1.00 11.41 117 ARG B CA 1
ATOM 1851 C C . ARG B 1 117 ? 4.739 34.104 36.285 1.00 14.22 117 ARG B C 1
ATOM 1852 O O . ARG B 1 117 ? 4.455 34.703 35.233 1.00 15.76 117 ARG B O 1
ATOM 1860 N N . ALA B 1 118 ? 3.830 33.443 36.972 1.00 12.93 118 ALA B N 1
ATOM 1861 C CA . ALA B 1 118 ? 2.414 33.478 36.539 1.00 12.45 118 ALA B CA 1
ATOM 1862 C C . ALA B 1 118 ? 1.832 34.895 36.671 1.00 11.75 118 ALA B C 1
ATOM 1863 O O . ALA B 1 118 ? 1.014 35.340 35.853 1.00 13.19 118 ALA B O 1
ATOM 1865 N N . SER B 1 119 ? 2.211 35.604 37.723 1.00 13.01 119 SER B N 1
ATOM 1866 C CA . SER B 1 119 ? 1.693 36.947 37.941 1.00 12.42 119 SER B CA 1
ATOM 1867 C C . SER B 1 119 ? 2.060 37.895 36.816 1.00 14.33 119 SER B C 1
ATOM 1868 O O . SER B 1 119 ? 1.421 38.923 36.655 1.00 13.80 119 SER B O 1
ATOM 1871 N N . GLU B 1 120 ? 3.117 37.567 36.074 1.00 15.05 120 GLU B N 1
ATOM 1872 C CA . GLU B 1 120 ? 3.581 38.381 34.957 1.00 17.96 120 GLU B CA 1
ATOM 1873 C C . GLU B 1 120 ? 2.655 38.286 33.748 1.00 16.45 120 GLU B C 1
ATOM 1874 O O . GLU B 1 120 ? 2.810 39.025 32.758 1.00 18.92 120 GLU B O 1
ATOM 1880 N N . HIS B 1 121 ? 1.709 37.367 33.820 1.00 13.91 121 HIS B N 1
ATOM 1881 C CA . HIS B 1 121 ? 0.722 37.193 32.752 1.00 16.51 121 HIS B CA 1
ATOM 1882 C C . HIS B 1 121 ? -0.595 37.911 33.076 1.00 16.22 121 HIS B C 1
ATOM 1883 O O . HIS B 1 121 ? -1.560 37.775 32.332 1.00 18.58 121 HIS B O 1
ATOM 1890 N N . LEU B 1 122 ? -0.692 38.526 34.253 1.00 13.12 122 LEU B N 1
ATOM 1891 C CA . LEU B 1 122 ? -1.891 39.257 34.617 1.00 13.39 122 LEU B CA 1
ATOM 1892 C C . LEU B 1 122 ? -1.968 40.537 33.812 1.00 14.36 122 LEU B C 1
ATOM 1893 O O . LEU B 1 122 ? -1.134 41.439 33.945 1.00 15.04 122 LEU B O 1
ATOM 1898 N N . VAL B 1 123 ? -3.058 40.702 33.091 1.00 17.00 123 VAL B N 1
ATOM 1899 C CA . VAL B 1 123 ? -3.149 41.894 32.278 1.00 21.59 123 VAL B CA 1
ATOM 1900 C C . VAL B 1 123 ? -3.826 43.057 32.981 1.00 25.71 123 VAL B C 1
ATOM 1901 O O . VAL B 1 123 ? -4.495 42.890 34.011 1.00 24.78 123 VAL B O 1
ATOM 1905 N N . ALA B 1 124 ? -3.563 44.247 32.443 1.00 34.02 124 ALA B N 1
ATOM 1906 C CA . ALA B 1 124 ? -4.096 45.507 32.942 1.00 39.63 124 ALA B CA 1
ATOM 1907 C C . ALA B 1 124 ? -5.606 45.681 32.708 1.00 44.42 124 ALA B C 1
ATOM 1908 O O . ALA B 1 124 ? -6.053 45.874 31.570 1.00 47.43 124 ALA B O 1
ATOM 1910 N N . LEU B 1 125 ? -6.372 45.644 33.797 1.00 47.27 125 LEU B N 1
ATOM 1911 C CA . LEU B 1 125 ? -7.831 45.797 33.763 1.00 49.68 125 LEU B CA 1
ATOM 1912 C C . LEU B 1 125 ? -8.248 47.104 33.082 1.00 50.85 125 LEU B C 1
ATOM 1913 O O . LEU B 1 125 ? -9.473 47.362 33.027 1.00 53.10 125 LEU B O 1
#

Nearest PDB structures (foldseek):
  1dbw-assembly2_B  TM=9.770E-01  e=4.300E-20  Sinorhizobium meliloti
  3f7a-assembly1_B  TM=8.663E-01  e=1.867E-08  Pseudomonas aeruginosa
  3f7a-assembly1_A  TM=8.762E-01  e=3.742E-08  Pseudomonas aeruginosa
  6ont-assembly1_A-2  TM=8.872E-01  e=2.425E-06  Francisella tularensis subsp. novicida U112
  7pvk-assembly2_D  TM=8.612E-01  e=7.564E-06  Porphyromonas gingivalis W83

CATH classification: 3.40.50.2300

Sequence (248 aa):
MQDYTVHIVDDEEPVRKSLAFMLTMMNGFAVKMHQSAEAFLAFAPDVRNGVLVTDLRMPDMSGVELLRNLGDLKINIPSSIVITGHGDVPMAVEAMKAGAVDFIEKPFEDTVIIEAIERASEHLVMQDYTVHIVDDEEPVRKSSLAFMLTMNGFAVKMHQSAEAFLAFAPDVRNGVVLVTDLRMPDMSGVELLRNLGDLKINIPSSIVITGHGDVPMAVEAMKAGAVDFIIEKPFEDTVIIEAIERASEHLVAL

InterPro domains:
  IPR000792 Transcription regulator LuxR, C-terminal [PF00196] (140-196)
  IPR000792 Transcription regulator LuxR, C-terminal [PR00038] (142-156)
  IPR000792 Transcription regulator LuxR, C-terminal [PR00038] (156-172)
  IPR000792 Transcription regulator LuxR, C-terminal [PR00038] (172-184)
  IPR000792 Transcription regulator LuxR, C-terminal [PS00622] (156-183)
  IPR000792 Transcription regulator LuxR, C-terminal [PS50043] (135-200)
  IPR000792 Transcription regulator LuxR, C-terminal [SM00421] (139-196)
  IPR000792 Transcription regulator LuxR, C-terminal [cd06170] (142-197)
  IPR001789 Signal transduction response regulator, receiver domain [PF00072] (6-116)
  IPR001789 Signal transduction response regulator, receiver domain [PS50110] (5-119)
  IPR001789 Signal transduction response regulator, receiver domain [SM00448] (4-115)
  IPR011006 CheY-like superfamily [SSF52172] (1-148)
  IPR016032 Signal transduction response regulator, C-terminal effector [SSF46894] (133-199)
  IPR036388 Winged helix-like DNA-binding domain superfamily [G3DSA:1.10.10.10] (132-199)

Secondary structure (DSSP, 8-state):
----EEEEEESSHHHHHHHHHHHHHTT-EEEEES-HHHHHHHGGG--SEEEEEE--STTS-HHHHHHHHHHTT----EEEEE-TT-HHHHHHHHHTT-SEEEESS--HHHHHHHHHHHHTT--/----EEEEE-SSHHHHHHHHHHHHHTT-EEEE-S-HHHHHHHGGG--SEEEEEES--SSS-HHHHHHHHHHTT----EEEEE-TT--HHHHHHHHTT-SEEEESS--HHHHHHHHHHHHTT----

Organism: Rhizobium meliloti (strain 1021) (NCBI:txid266834)

Solvent-accessible surface area: 12874 Å² total; per-residue (Å²): 245,75,125,33,35,0,7,0,0,1,60,77,20,87,23,32,95,74,12,4,130,28,0,76,163,85,69,33,44,39,85,70,10,76,32,3,112,43,0,25,82,70,1,61,101,19,168,74,2,0,0,0,1,9,13,98,116,107,75,40,20,2,34,61,0,19,56,52,5,42,105,82,172,48,140,11,13,4,0,1,3,0,18,142,17,47,0,68,40,0,9,79,0,64,170,41,58,8,41,52,28,15,42,38,120,56,124,71,93,69,0,26,94,9,0,60,120,0,5,122,120,33,179,244,111,134,28,35,0,7,1,1,2,63,83,89,93,42,25,83,71,13,5,126,33,0,67,164,75,70,29,54,33,88,81,14,149,46,5,100,37,0,36,80,70,0,66,92,16,174,70,2,0,0,1,0,15,1,125,16,116,140,25,22,0,30,38,0,11,51,52,6,42,118,78,186,60,113,14,6,4,0,0,2,2,30,144,25,26,0,64,49,0,8,76,0,53,171,38,57,8,36,55,25,8,47,57,117,42,117,72,87,60,0,29,72,7,0,65,107,0,7,123,100,33,115,108,142